Protein AF-A0A432Z497-F1 (afdb_monomer)

Secondary structure (DSSP, 8-state):
--------------------------EEEEEEEEEEEEEEEEEES-TTS---TTGGG--EEEEEEEEETTT-------SS-SS--EEEE--STTS-SEEEEEEEEE-TTS-B---SSS-SS--TTSTTEEE-EEEE-------TTS------EEEEEEE-TT---SSSSPPPSBTTB-EEEEEEEEEEE-TTTPPPSEEE-SS-EEEPPEEEEEEEEEEEEEEEEEE-SS-EEEEEEEEEEEEEEEEE-TT-SSS-TTT-S-SS---SSEEEETTEEEEEE-PBPTTS-BHHHHHHHHHTT---SSSS--HHHHHHHHHHHHHTSS-HHHHHHHHHHHHHHHHHTTT-

Mean predicted aligned error: 12.22 Å

pLDDT: mean 73.6, std 17.18, range [36.81, 98.12]

Sequence (348 aa):
MSILKYTALALAVGASVSMTTPAQAQSRTYVVEGTVNESTFDWESGDDLWLIDNIEDIVGFRMIVTYDDSLMFYDTDSYWDEEESIFYEDSDAAGMAFTALRFEFLDSDGNVVEQSQIPMVPDVQTPVIDEFDFEFNQDLDLEEGGEVYDEDLDVEFDFVENGTLDWWPCEPVSPMQPCTFHALDFDIDTDRGDAPLFTHDGTRLEPVTYLGTANFEGNFYYWQEVNYGEGYDYAEIDLYFDIHSIYFDADLDGVADELDSCDASVTGGTVTFGEYDSGVENVMASNGCTVMDSYLACDAGGQSMYGGPTYCEMQVAYSLYRDGTVDYSDVRTLRTALYNAYRSGAMR

Radius of gyration: 27.57 Å; Cα contacts (8 Å, |Δi|>4): 705; chains: 1; bounding box: 60×91×87 Å

Nearest PDB structures (foldseek):
  4rlc-assembly1_A  TM=1.789E-01  e=1.333E-01  Pseudomonas aeruginosa
  6jc6-assembly2_B  TM=1.948E-01  e=8.140E-01  Stichodactyla haddoni
  6dej-assembly1_A  TM=1.852E-01  e=3.386E+00  Radianthus crispa
  4aui-assembly1_C  TM=1.507E-01  e=1.488E+00  Neisseria gonorrhoeae
  3t20-assembly1_A  TM=1.232E-01  e=1.957E+00  Pseudomonas aeruginosa

Solvent-accessible surface area (backbone atoms only — not comparable to full-atom values): 20068 Å² total; per-residue (Å²): 136,84,84,86,79,82,80,83,80,79,81,79,78,80,77,77,75,76,74,72,70,74,79,68,75,50,67,43,25,39,37,41,33,31,36,52,78,48,76,51,76,53,73,54,79,68,99,80,71,78,57,80,52,64,60,90,53,49,41,24,39,38,41,37,44,28,28,28,60,80,56,54,58,71,44,69,77,58,91,83,55,99,50,58,36,34,54,47,82,51,88,48,91,92,61,55,29,65,76,45,48,37,51,42,40,14,27,92,88,68,47,76,54,75,51,90,58,59,76,46,56,60,66,82,83,46,94,48,56,73,44,58,46,42,47,39,38,48,46,76,70,85,66,98,80,83,78,75,66,73,50,41,43,36,43,43,37,45,38,40,60,77,60,66,91,71,71,89,69,63,64,44,91,38,89,87,39,62,16,39,40,36,42,40,33,36,35,37,38,49,73,83,84,57,81,63,67,52,45,68,83,89,66,44,79,43,75,45,75,39,88,44,83,51,79,32,40,28,39,38,39,39,37,37,40,38,28,55,84,86,55,71,33,44,40,40,36,43,35,35,27,43,36,38,31,28,35,43,25,77,57,70,74,84,33,39,55,92,64,31,78,38,98,68,41,61,76,61,69,50,35,59,36,68,89,31,70,36,78,39,70,23,48,65,36,101,43,33,27,11,58,49,38,56,46,56,67,35,69,80,76,58,78,52,70,85,68,40,75,28,74,56,51,69,42,40,48,55,48,37,36,74,74,62,64,39,52,78,65,45,37,54,38,48,53,50,28,48,52,48,18,30,73,74,48,55,72,109

Structure (mmCIF, N/CA/C/O backbone):
data_AF-A0A432Z497-F1
#
_entry.id   AF-A0A432Z497-F1
#
loop_
_atom_site.group_PDB
_atom_site.id
_atom_site.type_symbol
_atom_site.label_atom_id
_atom_site.label_alt_id
_atom_site.label_comp_id
_atom_site.label_asym_id
_atom_site.label_entity_id
_atom_site.label_seq_id
_atom_site.pdbx_PDB_ins_code
_atom_site.Cartn_x
_atom_site.Cartn_y
_atom_site.Cartn_z
_atom_site.occupancy
_atom_site.B_iso_or_equiv
_atom_site.auth_seq_id
_atom_site.auth_comp_id
_atom_site.auth_asym_id
_atom_site.auth_atom_id
_atom_site.pdbx_PDB_model_num
ATOM 1 N N . MET A 1 1 ? 2.362 68.956 49.250 1.00 42.19 1 MET A N 1
ATOM 2 C CA . MET A 1 1 ? 2.082 69.513 47.912 1.00 42.19 1 MET A CA 1
ATOM 3 C C . MET A 1 1 ? 2.952 68.741 46.928 1.00 42.19 1 MET A C 1
ATOM 5 O O . MET A 1 1 ? 4.158 68.745 47.103 1.00 42.19 1 MET A O 1
ATOM 9 N N . SER A 1 2 ? 2.308 68.022 46.003 1.00 38.16 2 SER A N 1
ATOM 10 C CA . SER A 1 2 ? 2.852 67.196 44.906 1.00 38.16 2 SER A CA 1
ATOM 11 C C . SER A 1 2 ? 3.727 65.973 45.250 1.00 38.16 2 SER A C 1
ATOM 13 O O . SER A 1 2 ? 4.929 66.083 45.458 1.00 38.16 2 SER A O 1
ATOM 15 N N . ILE A 1 3 ? 3.108 64.785 45.243 1.00 39.53 3 ILE A N 1
ATOM 16 C CA . ILE A 1 3 ? 3.786 63.488 45.079 1.00 39.53 3 ILE A CA 1
ATOM 17 C C . ILE A 1 3 ? 3.684 63.149 43.586 1.00 39.53 3 ILE A C 1
ATOM 19 O O . ILE A 1 3 ? 2.587 62.880 43.095 1.00 39.53 3 ILE A O 1
ATOM 23 N N . LEU A 1 4 ? 4.808 63.205 42.865 1.00 39.97 4 LEU A N 1
ATOM 24 C CA . LEU A 1 4 ? 4.904 62.735 41.481 1.00 39.97 4 LEU A CA 1
ATOM 25 C C . LEU A 1 4 ? 4.760 61.207 41.458 1.00 39.97 4 LEU A C 1
ATOM 27 O O . LEU A 1 4 ? 5.625 60.486 41.952 1.00 39.97 4 LEU A O 1
ATOM 31 N N . LYS A 1 5 ? 3.674 60.719 40.857 1.00 42.03 5 LYS A N 1
ATOM 32 C CA . LYS A 1 5 ? 3.552 59.341 40.377 1.00 42.03 5 LYS A CA 1
ATOM 33 C C . LYS A 1 5 ? 4.186 59.283 38.987 1.00 42.03 5 LYS A C 1
ATOM 35 O O . LYS A 1 5 ? 3.631 59.850 38.051 1.00 42.03 5 LYS A O 1
ATOM 40 N N . TYR A 1 6 ? 5.336 58.627 38.858 1.00 40.56 6 TYR A N 1
ATOM 41 C CA . TYR A 1 6 ? 5.859 58.223 37.554 1.00 40.56 6 TYR A CA 1
ATOM 42 C C . TYR A 1 6 ? 5.213 56.894 37.169 1.00 40.56 6 TYR A C 1
ATOM 44 O O . TYR A 1 6 ? 5.500 55.850 37.749 1.00 40.56 6 TYR A O 1
ATOM 52 N N . THR A 1 7 ? 4.294 56.969 36.215 1.00 40.44 7 THR A N 1
ATOM 53 C CA . THR A 1 7 ? 3.699 55.828 35.527 1.00 40.44 7 THR A CA 1
ATOM 54 C C . THR A 1 7 ? 4.742 55.280 34.553 1.00 40.44 7 THR A C 1
ATOM 56 O O . THR A 1 7 ? 5.058 55.930 33.559 1.00 40.44 7 THR A O 1
ATOM 59 N N . ALA A 1 8 ? 5.309 54.111 34.846 1.00 39.78 8 ALA A N 1
ATOM 60 C CA . ALA A 1 8 ? 6.095 53.357 33.878 1.00 39.78 8 ALA A CA 1
ATOM 61 C C . ALA A 1 8 ? 5.124 52.708 32.881 1.00 39.78 8 ALA A C 1
ATOM 63 O O . ALA A 1 8 ? 4.430 51.747 33.205 1.00 39.78 8 ALA A O 1
ATOM 64 N N . LEU A 1 9 ? 5.027 53.298 31.691 1.00 36.81 9 LEU A N 1
ATOM 65 C CA . LEU A 1 9 ? 4.298 52.755 30.554 1.00 36.81 9 LEU A CA 1
ATOM 66 C C . LEU A 1 9 ? 5.197 51.701 29.890 1.00 36.81 9 LEU A C 1
ATOM 68 O O . LEU A 1 9 ? 6.081 52.038 29.107 1.00 36.81 9 LEU A O 1
ATOM 72 N N . ALA A 1 10 ? 5.016 50.433 30.251 1.00 38.31 10 ALA A N 1
ATOM 73 C CA . ALA A 1 10 ? 5.616 49.324 29.522 1.00 38.31 10 ALA A CA 1
ATOM 74 C C . ALA A 1 10 ? 4.788 49.086 28.249 1.00 38.31 10 ALA A C 1
ATOM 76 O O . ALA A 1 10 ? 3.713 48.492 28.305 1.00 38.31 10 ALA A O 1
ATOM 77 N N . LEU A 1 11 ? 5.264 49.591 27.107 1.00 37.78 11 LEU A N 1
ATOM 78 C CA . LEU A 1 11 ? 4.804 49.130 25.798 1.00 37.78 11 LEU A CA 1
ATOM 79 C C . LEU A 1 11 ? 5.362 47.717 25.585 1.00 37.78 11 LEU A C 1
ATOM 81 O O . LEU A 1 11 ? 6.534 47.552 25.253 1.00 37.78 11 LEU A O 1
ATOM 85 N N . ALA A 1 12 ? 4.527 46.703 25.788 1.00 37.88 12 ALA A N 1
ATOM 86 C CA . ALA A 1 12 ? 4.779 45.372 25.260 1.00 37.88 12 ALA A CA 1
ATOM 87 C C . ALA A 1 12 ? 4.406 45.388 23.771 1.00 37.88 12 ALA A C 1
ATOM 89 O O . ALA A 1 12 ? 3.232 45.321 23.412 1.00 37.88 12 ALA A O 1
ATOM 90 N N . VAL A 1 13 ? 5.407 45.536 22.905 1.00 40.72 13 VAL A N 1
ATOM 91 C CA . VAL A 1 13 ? 5.273 45.221 21.481 1.00 40.72 13 VAL A CA 1
ATOM 92 C C . VAL A 1 13 ? 5.239 43.699 21.395 1.00 40.72 13 VAL A C 1
ATOM 94 O O . VAL A 1 13 ? 6.274 43.043 21.472 1.00 40.72 13 VAL A O 1
ATOM 97 N N . GLY A 1 14 ? 4.035 43.135 21.322 1.00 40.09 14 GLY A N 1
ATOM 98 C CA . GLY A 1 14 ? 3.840 41.735 20.972 1.00 40.09 14 GLY A CA 1
ATOM 99 C C . GLY A 1 14 ? 4.190 41.555 19.503 1.00 40.09 14 GLY A C 1
ATOM 100 O O . GLY A 1 14 ? 3.327 41.700 18.645 1.00 40.09 14 GLY A O 1
ATOM 101 N N . ALA A 1 15 ? 5.462 41.290 19.213 1.00 43.09 15 ALA A N 1
ATOM 102 C CA . ALA A 1 15 ? 5.836 40.662 17.960 1.00 43.09 15 ALA A CA 1
ATOM 103 C C . ALA A 1 15 ? 5.268 39.240 18.008 1.00 43.09 15 ALA A C 1
ATOM 105 O O . ALA A 1 15 ? 5.845 38.349 18.627 1.00 43.09 15 ALA A O 1
ATOM 106 N N . SER A 1 16 ? 4.086 39.053 17.428 1.00 39.69 16 SER A N 1
ATOM 107 C CA . SER A 1 16 ? 3.603 37.739 17.034 1.00 39.69 16 SER A CA 1
ATOM 108 C C . SER A 1 16 ? 4.565 37.226 15.970 1.00 39.69 16 SER A C 1
ATOM 110 O O . SER A 1 16 ? 4.429 37.537 14.789 1.00 39.69 16 SER A O 1
ATOM 112 N N . VAL A 1 17 ? 5.598 36.513 16.412 1.00 39.91 17 VAL A N 1
ATOM 113 C CA . VAL A 1 17 ? 6.365 35.630 15.545 1.00 39.91 17 VAL A CA 1
ATOM 114 C C . VAL A 1 17 ? 5.380 34.528 15.183 1.00 39.91 17 VAL A C 1
ATOM 116 O O . VAL A 1 17 ? 5.165 33.612 15.973 1.00 39.91 17 VAL A O 1
ATOM 119 N N . SER A 1 18 ? 4.694 34.676 14.049 1.00 41.94 18 SER A N 1
ATOM 120 C CA . SER A 1 18 ? 4.066 33.538 13.393 1.00 41.94 18 SER A CA 1
ATOM 121 C C . SER A 1 18 ? 5.208 32.581 13.094 1.00 41.94 18 SER A C 1
ATOM 123 O O . SER A 1 18 ? 5.970 32.795 12.155 1.00 41.94 18 SER A O 1
ATOM 125 N N . MET A 1 19 ? 5.408 31.601 13.971 1.00 38.88 19 MET A N 1
ATOM 126 C CA . MET A 1 19 ? 6.190 30.431 13.627 1.00 38.88 19 MET A CA 1
ATOM 127 C C . MET A 1 19 ? 5.387 29.765 12.522 1.00 38.88 19 MET A C 1
ATOM 129 O O . MET A 1 19 ? 4.384 29.113 12.792 1.00 38.88 19 MET A O 1
ATOM 133 N N . THR A 1 20 ? 5.751 30.046 11.274 1.00 41.69 20 THR A N 1
ATOM 134 C CA . THR A 1 20 ? 5.381 29.182 10.167 1.00 41.69 20 THR A CA 1
ATOM 135 C C . THR A 1 20 ? 6.008 27.850 10.523 1.00 41.69 20 THR A C 1
ATOM 137 O O . THR A 1 20 ? 7.233 27.712 10.491 1.00 41.69 20 THR A O 1
ATOM 140 N N . THR A 1 21 ? 5.185 26.918 10.998 1.00 44.56 21 THR A N 1
ATOM 141 C CA . THR A 1 21 ? 5.552 25.509 11.025 1.00 44.56 21 THR A CA 1
ATOM 142 C C . THR A 1 21 ? 6.161 25.235 9.652 1.00 44.56 21 THR A C 1
ATOM 144 O O . THR A 1 21 ? 5.545 25.659 8.666 1.00 44.56 21 THR A O 1
ATOM 147 N N . PRO A 1 22 ? 7.381 24.673 9.553 1.00 50.34 22 PRO A N 1
ATOM 148 C CA . PRO A 1 22 ? 7.863 24.222 8.255 1.00 50.34 22 PRO A CA 1
ATOM 149 C C . PRO A 1 22 ? 6.727 23.403 7.651 1.00 50.34 22 PRO A C 1
ATOM 151 O O . PRO A 1 22 ? 6.137 22.590 8.371 1.00 50.34 22 PRO A O 1
ATOM 154 N N . ALA A 1 23 ? 6.336 23.725 6.415 1.00 52.28 23 ALA A N 1
ATOM 155 C CA . ALA A 1 23 ? 5.396 22.887 5.694 1.00 52.28 23 ALA A CA 1
ATOM 156 C C . ALA A 1 23 ? 5.995 21.484 5.777 1.00 52.28 23 ALA A C 1
ATOM 158 O O . ALA A 1 23 ? 7.131 21.286 5.346 1.00 52.28 23 ALA A O 1
ATOM 159 N N . GLN A 1 24 ? 5.332 20.581 6.501 1.00 54.09 24 GLN A N 1
ATOM 160 C CA . GLN A 1 24 ? 5.737 19.189 6.442 1.00 54.09 24 GLN A CA 1
ATOM 161 C C . GLN A 1 24 ? 5.632 18.817 4.970 1.00 54.09 24 GLN A C 1
ATOM 163 O O . GLN A 1 24 ? 4.619 19.153 4.352 1.00 54.09 24 GLN A O 1
ATOM 168 N N . ALA A 1 25 ? 6.698 18.216 4.438 1.00 59.72 25 ALA A N 1
ATOM 169 C CA . ALA A 1 25 ? 6.651 17.504 3.172 1.00 59.72 25 ALA A CA 1
ATOM 170 C C . ALA A 1 25 ? 5.320 16.750 3.122 1.00 59.72 25 ALA A C 1
ATOM 172 O O . ALA A 1 25 ? 5.004 15.987 4.045 1.00 59.72 25 ALA A O 1
ATOM 173 N N . GLN A 1 26 ? 4.486 17.094 2.145 1.00 75.00 26 GLN A N 1
ATOM 174 C CA . GLN A 1 26 ? 3.201 16.440 1.972 1.00 75.00 26 GLN A CA 1
ATOM 175 C C . GLN A 1 26 ? 3.500 15.159 1.216 1.00 75.00 26 GLN A C 1
ATOM 177 O O . GLN A 1 26 ? 3.466 15.134 -0.007 1.00 75.00 26 GLN A O 1
ATOM 182 N N . SER A 1 27 ? 3.869 14.124 1.969 1.00 82.88 27 SER A N 1
ATOM 183 C CA . SER A 1 27 ? 3.923 12.777 1.425 1.00 82.88 27 SER A CA 1
ATOM 184 C C . SER A 1 27 ? 2.519 12.419 0.954 1.00 82.88 27 SER A C 1
ATOM 186 O O . SER A 1 27 ? 1.566 12.544 1.726 1.00 82.88 27 SER A O 1
ATOM 188 N N . ARG A 1 28 ? 2.393 12.012 -0.301 1.00 83.50 28 ARG A N 1
ATOM 189 C CA . ARG A 1 28 ? 1.180 11.448 -0.880 1.00 83.50 28 ARG A CA 1
ATOM 190 C C . ARG A 1 28 ? 1.474 10.017 -1.280 1.00 83.50 28 ARG A C 1
ATOM 192 O O . ARG A 1 28 ? 2.601 9.708 -1.658 1.00 83.50 28 ARG A O 1
ATOM 199 N N . THR A 1 29 ? 0.459 9.173 -1.208 1.00 85.62 29 THR A N 1
ATOM 200 C CA . THR A 1 29 ? 0.547 7.813 -1.718 1.00 85.62 29 THR A CA 1
ATOM 201 C C . THR A 1 29 ? -0.604 7.569 -2.665 1.00 85.62 29 THR A C 1
ATOM 203 O O . THR A 1 29 ? -1.748 7.861 -2.316 1.00 85.62 29 THR A O 1
ATOM 206 N N . TYR A 1 30 ? -0.304 7.042 -3.846 1.00 84.38 30 TYR A N 1
ATOM 207 C CA . TYR A 1 30 ? -1.317 6.512 -4.743 1.00 84.38 30 TYR A CA 1
ATOM 208 C C . TYR A 1 30 ? -1.105 5.019 -4.967 1.00 84.38 30 TYR A C 1
ATOM 210 O O . TYR A 1 30 ? 0.006 4.497 -4.857 1.00 84.38 30 TYR A O 1
ATOM 218 N N . VAL A 1 31 ? -2.208 4.340 -5.246 1.00 86.69 31 VAL A N 1
ATOM 219 C CA . VAL A 1 31 ? -2.285 2.904 -5.464 1.00 86.69 31 VAL A CA 1
ATOM 220 C C . VAL A 1 31 ? -2.883 2.672 -6.841 1.00 86.69 31 VAL A C 1
ATOM 222 O O . VAL A 1 31 ? -3.931 3.236 -7.156 1.00 86.69 31 VAL A O 1
ATOM 225 N N . VAL A 1 32 ? -2.222 1.843 -7.641 1.00 85.94 32 VAL A N 1
ATOM 226 C CA . VAL A 1 32 ? -2.696 1.342 -8.933 1.00 85.94 32 VAL A CA 1
ATOM 227 C C . VAL A 1 32 ? -2.958 -0.148 -8.776 1.00 85.94 32 VAL A C 1
ATOM 229 O O . VAL A 1 32 ? -2.079 -0.885 -8.339 1.00 85.94 32 VAL A O 1
ATOM 232 N N . GLU A 1 33 ? -4.159 -0.598 -9.116 1.00 89.50 33 GLU A N 1
ATOM 233 C CA . GLU A 1 33 ? -4.517 -2.017 -9.095 1.00 89.50 33 GLU A CA 1
ATOM 234 C C . GLU A 1 33 ? -5.068 -2.455 -10.448 1.00 89.50 33 GLU A C 1
ATOM 236 O O . GLU A 1 33 ? -5.819 -1.724 -11.109 1.00 89.50 33 GLU A O 1
ATOM 241 N N . GLY A 1 34 ? -4.734 -3.684 -10.828 1.00 89.62 34 GLY A N 1
ATOM 242 C CA . GLY A 1 34 ? -5.185 -4.260 -12.081 1.00 89.62 34 GLY A CA 1
ATOM 243 C C . GLY A 1 34 ? -5.124 -5.781 -12.129 1.00 89.62 34 GLY A C 1
ATOM 244 O O . GLY A 1 34 ? -4.683 -6.452 -11.192 1.00 89.62 34 GLY A O 1
ATOM 245 N N . THR A 1 35 ? -5.599 -6.335 -13.240 1.00 90.81 35 THR A N 1
ATOM 246 C CA . THR A 1 35 ? -5.582 -7.776 -13.521 1.00 90.81 35 THR A CA 1
ATOM 247 C C . THR A 1 35 ? -4.513 -8.119 -14.538 1.00 90.81 35 THR A C 1
ATOM 249 O O . THR A 1 35 ? -4.387 -7.423 -15.537 1.00 90.81 35 THR A O 1
ATOM 252 N N . VAL A 1 36 ? -3.793 -9.220 -14.325 1.00 90.31 36 VAL A N 1
ATOM 253 C CA . VAL A 1 36 ? -2.813 -9.737 -15.289 1.00 90.31 36 VAL A CA 1
ATOM 254 C C . VAL A 1 36 ? -3.540 -10.549 -16.358 1.00 90.31 36 VAL A C 1
ATOM 256 O O . VAL A 1 36 ? -4.188 -11.554 -16.054 1.00 90.31 36 VAL A O 1
ATOM 259 N N . ASN A 1 37 ? -3.443 -10.109 -17.609 1.00 87.12 37 ASN A N 1
ATOM 260 C CA . ASN A 1 37 ? -4.142 -10.703 -18.747 1.00 87.12 37 ASN A CA 1
ATOM 261 C C . ASN A 1 37 ? -3.278 -11.682 -19.527 1.00 87.12 37 ASN A C 1
ATOM 263 O O . ASN A 1 37 ? -3.731 -12.761 -19.925 1.00 87.12 37 ASN A O 1
ATOM 267 N N . GLU A 1 38 ? -2.039 -11.280 -19.767 1.00 86.12 38 GLU A N 1
ATOM 268 C CA . GLU A 1 38 ? -1.068 -12.027 -20.539 1.00 86.12 38 GLU A CA 1
ATOM 269 C C . GLU A 1 38 ? 0.299 -11.867 -19.885 1.00 86.12 38 GLU A C 1
ATOM 271 O O . GLU A 1 38 ? 0.616 -10.829 -19.314 1.00 86.12 38 GLU A O 1
ATOM 276 N N . SER A 1 39 ? 1.088 -12.932 -19.944 1.00 82.56 39 SER A N 1
ATOM 277 C CA . SER A 1 39 ? 2.468 -12.933 -19.487 1.00 82.56 39 SER A CA 1
ATOM 278 C C . SER A 1 39 ? 3.323 -13.558 -20.577 1.00 82.56 39 SER A C 1
ATOM 280 O O . SER A 1 39 ? 3.101 -14.726 -20.939 1.00 82.56 39 SER A O 1
ATOM 282 N N . THR A 1 40 ? 4.291 -12.815 -21.086 1.00 82.31 40 THR A N 1
ATOM 283 C CA . THR A 1 40 ? 5.337 -13.320 -21.970 1.00 82.31 40 THR A CA 1
ATOM 284 C C . THR A 1 40 ? 6.625 -13.492 -21.182 1.00 82.31 40 THR A C 1
ATOM 286 O O . THR A 1 40 ? 6.901 -12.796 -20.212 1.00 82.31 40 THR A O 1
ATOM 289 N N . PHE A 1 41 ? 7.369 -14.532 -21.545 1.00 79.69 41 PHE A N 1
ATOM 290 C CA . PHE A 1 41 ? 8.630 -14.859 -20.901 1.00 79.69 41 PHE A CA 1
ATOM 291 C C . PHE A 1 41 ? 9.619 -15.266 -21.981 1.00 79.69 41 PHE A C 1
ATOM 293 O O . PHE A 1 41 ? 9.426 -16.312 -22.623 1.00 79.69 41 PHE A O 1
ATOM 300 N N . ASP A 1 42 ? 10.651 -14.451 -22.180 1.00 77.31 42 ASP A N 1
ATOM 301 C CA . ASP A 1 42 ? 11.776 -14.784 -23.045 1.00 77.31 42 ASP A CA 1
ATOM 302 C C . ASP A 1 42 ? 13.038 -15.014 -22.208 1.00 77.31 42 ASP A C 1
ATOM 304 O O . ASP A 1 42 ? 13.335 -14.303 -21.248 1.00 77.31 42 ASP A O 1
ATOM 308 N N . TRP A 1 43 ? 13.766 -16.079 -22.540 1.00 76.06 43 TRP A N 1
ATOM 309 C CA . TRP A 1 43 ? 14.986 -16.445 -21.827 1.00 76.06 43 TRP A CA 1
ATOM 310 C C . TRP A 1 43 ? 16.013 -17.046 -22.776 1.00 76.06 43 TRP A C 1
ATOM 312 O O . TRP A 1 43 ? 15.792 -18.087 -23.413 1.00 76.06 43 TRP A O 1
ATOM 322 N N . GLU A 1 44 ? 17.204 -16.455 -22.789 1.00 69.19 44 GLU A N 1
ATOM 323 C CA . GLU A 1 44 ? 18.372 -17.051 -23.426 1.00 69.19 44 GLU A CA 1
ATOM 324 C C . GLU A 1 44 ? 19.329 -17.613 -22.366 1.00 69.19 44 GLU A C 1
ATOM 326 O O . GLU A 1 44 ? 20.217 -16.955 -21.845 1.00 69.19 44 GLU A O 1
ATOM 331 N N . SER A 1 45 ? 19.127 -18.903 -22.078 1.00 55.75 45 SER A N 1
ATOM 332 C CA . SER A 1 45 ? 20.071 -19.855 -21.472 1.00 55.75 45 SER A CA 1
ATOM 333 C C . SER A 1 45 ? 20.915 -19.407 -20.263 1.00 55.75 45 SER A C 1
ATOM 335 O O . SER A 1 45 ? 22.082 -19.085 -20.424 1.00 55.75 45 SER A O 1
ATOM 337 N N . GLY A 1 46 ? 20.406 -19.646 -19.050 1.00 58.69 46 GLY A N 1
ATOM 338 C CA . GLY A 1 46 ? 21.187 -19.705 -17.805 1.00 58.69 46 GLY A CA 1
ATOM 339 C C . GLY A 1 46 ? 20.342 -20.275 -16.657 1.00 58.69 46 GLY A C 1
ATOM 340 O O . GLY A 1 46 ? 19.153 -19.989 -16.585 1.00 58.69 46 GLY A O 1
ATOM 341 N N . ASP A 1 47 ? 20.912 -21.112 -15.779 1.00 65.31 47 ASP A N 1
ATOM 342 C CA . ASP A 1 47 ? 20.200 -21.667 -14.601 1.00 65.31 47 ASP A CA 1
ATOM 343 C C . ASP A 1 47 ? 20.108 -20.645 -13.430 1.00 65.31 47 ASP A C 1
ATOM 345 O O . ASP A 1 47 ? 19.547 -20.972 -12.384 1.00 65.31 47 ASP A O 1
ATOM 349 N N . ASP A 1 48 ? 20.669 -19.435 -13.588 1.00 64.19 48 ASP A N 1
ATOM 350 C CA . ASP A 1 48 ? 20.934 -18.470 -12.503 1.00 64.19 48 ASP A CA 1
ATOM 351 C C . ASP A 1 48 ? 20.127 -17.146 -12.596 1.00 64.19 48 ASP A C 1
ATOM 353 O O . ASP A 1 48 ? 20.390 -16.220 -11.826 1.00 64.19 48 ASP A O 1
ATOM 357 N N . LEU A 1 49 ? 19.144 -17.038 -13.498 1.00 67.88 49 LEU A N 1
ATOM 358 C CA . LEU A 1 49 ? 18.317 -15.828 -13.654 1.00 67.88 49 LEU A CA 1
ATOM 359 C C . LEU A 1 49 ? 17.177 -15.768 -12.621 1.00 67.88 49 LEU A C 1
ATOM 361 O O . LEU A 1 49 ? 16.736 -16.791 -12.088 1.00 67.88 49 LEU A O 1
ATOM 365 N N . TRP A 1 50 ? 16.727 -14.555 -12.302 1.00 68.75 50 TRP A N 1
ATOM 366 C CA . TRP A 1 50 ? 15.596 -14.309 -11.413 1.00 68.75 50 TRP A CA 1
ATOM 367 C C . TRP A 1 50 ? 14.301 -14.627 -12.152 1.00 68.75 50 TRP A C 1
ATOM 369 O O . TRP A 1 50 ? 14.025 -14.075 -13.212 1.00 68.75 50 TRP A O 1
ATOM 379 N N . LEU A 1 51 ? 13.516 -15.542 -11.596 1.00 74.25 51 LEU A N 1
ATOM 380 C CA . LEU A 1 51 ? 12.211 -15.910 -12.118 1.00 74.25 51 LEU A CA 1
ATOM 381 C C . LEU A 1 51 ? 11.126 -15.405 -11.171 1.00 74.25 51 LEU A C 1
ATOM 383 O O . LEU A 1 51 ? 11.311 -15.379 -9.952 1.00 74.25 51 LEU A O 1
ATOM 387 N N . ILE A 1 52 ? 9.975 -15.055 -11.744 1.00 78.12 52 ILE A N 1
ATOM 388 C CA . ILE A 1 52 ? 8.745 -14.900 -10.973 1.00 78.12 52 ILE A CA 1
ATOM 389 C C . ILE A 1 52 ? 8.356 -16.270 -10.417 1.00 78.12 52 ILE A C 1
ATOM 391 O O . ILE A 1 52 ? 8.165 -17.242 -11.156 1.00 78.12 52 ILE A O 1
ATOM 395 N N . ASP A 1 53 ? 8.220 -16.340 -9.101 1.00 82.81 53 ASP A N 1
ATOM 396 C CA . ASP A 1 53 ? 7.726 -17.510 -8.401 1.00 82.81 53 ASP A CA 1
ATOM 397 C C . ASP A 1 53 ? 6.207 -17.614 -8.545 1.00 82.81 53 ASP A C 1
ATOM 399 O O . ASP A 1 53 ? 5.474 -16.654 -8.304 1.00 82.81 53 ASP A O 1
ATOM 403 N N . ASN A 1 54 ? 5.737 -18.826 -8.858 1.00 87.00 54 ASN A N 1
ATOM 404 C CA . ASN A 1 54 ? 4.314 -19.166 -8.962 1.00 87.00 54 ASN A CA 1
ATOM 405 C C . ASN A 1 54 ? 3.543 -18.219 -9.900 1.00 87.00 54 ASN A C 1
ATOM 407 O O . ASN A 1 54 ? 2.449 -17.769 -9.570 1.00 87.00 54 ASN A O 1
ATOM 411 N N . ILE A 1 55 ? 4.110 -17.911 -11.071 1.00 86.19 55 ILE A N 1
ATOM 412 C CA . ILE A 1 55 ? 3.483 -17.019 -12.059 1.00 86.19 55 ILE A CA 1
ATOM 413 C C . ILE A 1 55 ? 2.058 -17.455 -12.432 1.00 86.19 55 ILE A C 1
ATOM 415 O O . ILE A 1 55 ? 1.201 -16.627 -12.708 1.00 86.19 55 ILE A O 1
ATOM 419 N N . GLU A 1 56 ? 1.771 -18.757 -12.388 1.00 87.94 56 GLU A N 1
ATOM 420 C CA . GLU A 1 56 ? 0.442 -19.310 -12.639 1.00 87.94 56 GLU A CA 1
ATOM 421 C C . GLU A 1 56 ? -0.617 -18.941 -11.588 1.00 87.94 56 GLU A C 1
ATOM 423 O O . GLU A 1 56 ? -1.811 -19.056 -11.873 1.00 87.94 56 GLU A O 1
ATOM 428 N N . ASP A 1 57 ? -0.187 -18.547 -10.388 1.00 92.12 57 ASP A N 1
ATOM 429 C CA . ASP A 1 57 ? -1.059 -18.122 -9.295 1.00 92.12 57 ASP A CA 1
ATOM 430 C C . ASP A 1 57 ? -1.322 -16.607 -9.341 1.00 92.12 57 ASP A C 1
ATOM 432 O O . ASP A 1 57 ? -2.242 -16.131 -8.677 1.00 92.12 57 ASP A O 1
ATOM 436 N N . ILE A 1 58 ? -0.557 -15.857 -10.142 1.00 91.62 58 ILE A N 1
ATOM 437 C CA . ILE A 1 58 ? -0.698 -14.410 -10.306 1.00 91.62 58 ILE A CA 1
ATOM 438 C C . ILE A 1 58 ? -1.868 -14.124 -11.244 1.00 91.62 58 ILE A C 1
ATOM 440 O O . ILE A 1 58 ? -1.890 -14.552 -12.397 1.00 91.62 58 ILE A O 1
ATOM 444 N N . VAL A 1 59 ? -2.848 -13.370 -10.754 1.00 93.94 59 VAL A N 1
ATOM 445 C CA . VAL A 1 59 ? -4.000 -12.921 -11.555 1.00 93.94 59 VAL A CA 1
ATOM 446 C C . VAL A 1 59 ? -4.216 -11.416 -11.493 1.00 93.94 59 VAL A C 1
ATOM 448 O O . VAL A 1 59 ? -5.016 -10.880 -12.258 1.00 93.94 59 VAL A O 1
ATOM 451 N N . GLY A 1 60 ? -3.530 -10.727 -10.586 1.00 91.94 60 GLY A N 1
ATOM 452 C CA . GLY A 1 60 ? -3.570 -9.279 -10.485 1.00 91.94 60 GLY A CA 1
ATOM 453 C C . GLY A 1 60 ? -2.279 -8.705 -9.939 1.00 91.94 60 GLY A C 1
ATOM 454 O O . GLY A 1 60 ? -1.345 -9.434 -9.594 1.00 91.94 60 GLY A O 1
ATOM 455 N N . PHE A 1 61 ? -2.251 -7.386 -9.860 1.00 91.44 61 PHE A N 1
ATOM 456 C CA . PHE A 1 61 ? -1.143 -6.642 -9.294 1.00 91.44 61 PHE A CA 1
ATOM 457 C C . PHE A 1 61 ? -1.650 -5.437 -8.503 1.00 91.44 61 PHE A C 1
ATOM 459 O O . PHE A 1 61 ? -2.780 -4.973 -8.688 1.00 91.44 61 PHE A O 1
ATOM 466 N N . ARG A 1 62 ? -0.788 -4.933 -7.625 1.00 90.88 62 ARG A N 1
ATOM 467 C CA . ARG A 1 62 ? -0.947 -3.662 -6.931 1.00 90.88 62 ARG A CA 1
ATOM 468 C C . ARG A 1 62 ? 0.393 -2.939 -6.907 1.00 90.88 62 ARG A C 1
ATOM 470 O O . ARG A 1 62 ? 1.347 -3.429 -6.310 1.00 90.88 62 ARG A O 1
ATOM 477 N N . MET A 1 63 ? 0.447 -1.759 -7.505 1.00 87.75 63 MET A N 1
ATOM 478 C CA . MET A 1 63 ? 1.565 -0.831 -7.389 1.00 87.75 63 MET A CA 1
ATOM 479 C C . MET A 1 63 ? 1.200 0.270 -6.395 1.00 87.75 63 MET A C 1
ATOM 481 O O . MET A 1 63 ? 0.114 0.837 -6.451 1.00 87.75 63 MET A O 1
ATOM 485 N N . ILE A 1 64 ? 2.100 0.568 -5.467 1.00 86.94 64 ILE A N 1
ATOM 486 C CA . ILE A 1 64 ? 1.909 1.546 -4.400 1.00 86.94 64 ILE A CA 1
ATOM 487 C C . ILE A 1 64 ? 3.085 2.496 -4.427 1.00 86.94 64 ILE A C 1
ATOM 489 O O . ILE A 1 64 ? 4.229 2.091 -4.217 1.00 86.94 64 ILE A O 1
ATOM 493 N N . VAL A 1 65 ? 2.790 3.766 -4.648 1.00 84.44 65 VAL A N 1
ATOM 494 C CA . VAL A 1 65 ? 3.802 4.773 -4.919 1.00 84.44 65 VAL A CA 1
ATOM 495 C C . VAL A 1 65 ? 3.640 5.916 -3.935 1.00 84.44 65 VAL A C 1
ATOM 497 O O . VAL A 1 65 ? 2.615 6.598 -3.925 1.00 84.44 65 VAL A O 1
ATOM 500 N N . THR A 1 66 ? 4.655 6.138 -3.103 1.00 84.75 66 THR A N 1
ATOM 501 C CA . THR A 1 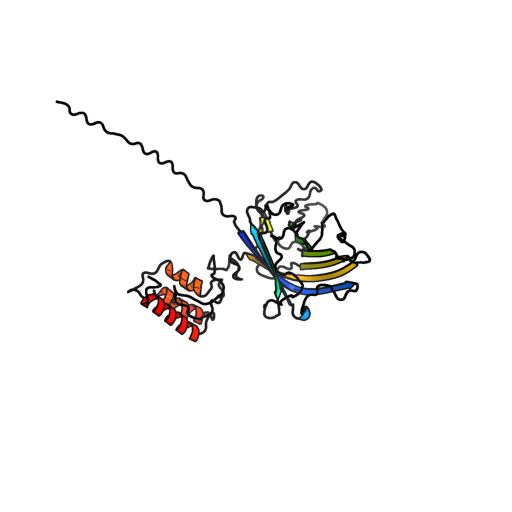66 ? 4.689 7.228 -2.126 1.00 84.75 66 THR A CA 1
ATOM 502 C C . THR A 1 66 ? 5.704 8.280 -2.544 1.00 84.75 66 THR A C 1
ATOM 504 O O . THR A 1 66 ? 6.891 7.986 -2.705 1.00 84.75 66 THR A O 1
ATOM 507 N N . TYR A 1 67 ? 5.267 9.533 -2.632 1.00 83.56 67 TYR A N 1
ATOM 508 C CA . TYR A 1 67 ? 6.083 10.649 -3.096 1.00 83.56 67 TYR A CA 1
ATOM 509 C C . TYR A 1 67 ? 5.877 11.927 -2.263 1.00 83.56 67 TYR A C 1
ATOM 511 O O . TYR A 1 67 ? 4.821 12.145 -1.674 1.00 83.56 67 TYR A O 1
ATOM 519 N N . ASP A 1 68 ? 6.893 12.784 -2.192 1.00 83.25 68 ASP A N 1
ATOM 520 C CA . ASP A 1 68 ? 6.851 14.143 -1.669 1.00 83.25 68 ASP A CA 1
ATOM 521 C C . ASP A 1 68 ? 6.312 15.083 -2.749 1.00 83.25 68 ASP A C 1
ATOM 523 O O . ASP A 1 68 ? 7.005 15.512 -3.672 1.00 83.25 68 ASP A O 1
ATOM 527 N N . ASP A 1 69 ? 5.051 15.459 -2.587 1.00 79.50 69 ASP A N 1
ATOM 528 C CA . ASP A 1 69 ? 4.323 16.350 -3.487 1.00 79.50 69 ASP A CA 1
ATOM 529 C C . ASP A 1 69 ? 4.934 17.760 -3.601 1.00 79.50 69 ASP A C 1
ATOM 531 O O . ASP A 1 69 ? 4.559 18.536 -4.475 1.00 79.50 69 ASP A O 1
ATOM 535 N N . SER A 1 70 ? 5.858 18.138 -2.709 1.00 79.12 70 SER A N 1
ATOM 536 C CA . SER A 1 70 ? 6.581 19.410 -2.820 1.00 79.12 70 SER A CA 1
ATOM 537 C C . SER A 1 70 ? 7.773 19.366 -3.775 1.00 79.12 70 SER A C 1
ATOM 539 O O . SER A 1 70 ? 8.300 20.427 -4.122 1.00 79.12 70 SER A O 1
ATOM 541 N N . LEU A 1 71 ? 8.187 18.164 -4.175 1.00 77.81 71 LEU A N 1
ATOM 542 C CA . LEU A 1 71 ? 9.306 17.913 -5.079 1.00 77.81 71 LEU A CA 1
ATOM 543 C C . LEU A 1 71 ? 8.835 17.540 -6.490 1.00 77.81 71 LEU A C 1
ATOM 545 O O . LEU A 1 71 ? 9.623 17.658 -7.418 1.00 77.81 71 LEU A O 1
ATOM 549 N N . MET A 1 72 ? 7.556 17.191 -6.667 1.00 73.06 72 MET A N 1
ATOM 550 C CA . MET A 1 72 ? 6.939 17.042 -7.989 1.00 73.06 72 MET A CA 1
ATOM 551 C C . MET A 1 72 ? 6.745 18.419 -8.637 1.00 73.06 72 MET A C 1
ATOM 553 O O . MET A 1 72 ? 6.097 19.300 -8.061 1.00 73.06 72 MET A O 1
ATOM 557 N N . PHE A 1 73 ? 7.273 18.619 -9.843 1.00 65.12 73 PHE A N 1
ATOM 558 C CA . PHE A 1 73 ? 7.054 19.837 -10.621 1.00 65.12 73 PHE A CA 1
ATOM 559 C C . PHE A 1 73 ? 6.740 19.517 -12.082 1.00 65.12 73 PHE A C 1
ATOM 561 O O . PHE A 1 73 ? 7.070 18.457 -12.590 1.00 65.12 73 PHE A O 1
ATOM 568 N N . TYR A 1 74 ? 6.053 20.456 -12.726 1.00 62.06 74 TYR A N 1
ATOM 569 C CA . TYR A 1 74 ? 5.741 20.431 -14.151 1.00 62.06 74 TYR A CA 1
ATOM 570 C C . TYR A 1 74 ? 6.856 21.191 -14.879 1.00 62.06 74 TYR A C 1
ATOM 572 O O . TYR A 1 74 ? 6.985 22.404 -14.662 1.00 62.06 74 TYR A O 1
ATOM 580 N N . ASP A 1 75 ? 7.681 20.505 -15.671 1.00 59.91 75 ASP A N 1
ATOM 581 C CA . ASP A 1 75 ? 8.610 21.162 -16.597 1.00 59.91 75 ASP A CA 1
ATOM 582 C C . ASP A 1 75 ? 7.926 21.368 -17.958 1.00 59.91 75 ASP A C 1
ATOM 584 O O . ASP A 1 75 ? 7.068 20.600 -18.357 1.00 59.91 75 ASP A O 1
ATOM 588 N N . THR A 1 76 ? 8.253 22.461 -18.636 1.00 57.41 76 THR A N 1
ATOM 589 C CA . THR A 1 76 ? 7.774 22.779 -19.998 1.00 57.41 76 THR A CA 1
ATOM 590 C C . THR A 1 76 ? 8.919 23.127 -20.937 1.00 57.41 76 THR A C 1
ATOM 592 O O . THR A 1 76 ? 8.691 23.374 -22.116 1.00 57.41 76 THR A O 1
ATOM 595 N N . ASP A 1 77 ? 10.147 23.215 -20.419 1.00 54.06 77 ASP A N 1
ATOM 596 C CA . ASP A 1 77 ? 11.328 23.674 -21.146 1.00 54.06 77 ASP A CA 1
ATOM 597 C C . ASP A 1 77 ? 12.199 22.475 -21.587 1.00 54.06 77 ASP A C 1
ATOM 599 O O . ASP A 1 77 ? 13.433 22.563 -21.581 1.00 54.06 77 ASP A O 1
ATOM 603 N N . SER A 1 78 ? 11.573 21.364 -22.004 1.00 56.03 78 SER A N 1
ATOM 604 C CA . SER A 1 78 ? 12.279 20.269 -22.679 1.00 56.03 78 SER A CA 1
ATOM 605 C C . SER A 1 78 ? 13.012 20.819 -23.898 1.00 56.03 78 SER A C 1
ATOM 607 O O . SER A 1 78 ? 12.443 21.445 -24.791 1.00 56.03 78 SER A O 1
ATOM 609 N N . TYR A 1 79 ? 14.335 20.672 -23.901 1.00 49.97 79 TYR A N 1
ATOM 610 C CA . TYR A 1 79 ? 15.205 21.378 -24.842 1.00 49.97 79 TYR A CA 1
ATOM 611 C C . TYR A 1 79 ? 15.205 20.760 -26.249 1.00 49.97 79 TYR A C 1
ATOM 613 O O . TYR A 1 79 ? 15.888 21.289 -27.137 1.00 49.97 79 TYR A O 1
ATOM 621 N N . TRP A 1 80 ? 14.507 19.636 -26.439 1.00 54.06 80 TRP A N 1
ATOM 622 C CA . TRP A 1 80 ? 14.648 18.797 -27.624 1.00 54.06 80 TRP A CA 1
ATOM 623 C C . TRP A 1 80 ? 13.427 18.755 -28.543 1.00 54.06 80 TRP A C 1
ATOM 625 O O . TRP A 1 80 ? 13.681 18.720 -29.745 1.00 54.06 80 TRP A O 1
ATOM 635 N N . ASP A 1 81 ? 12.192 18.948 -28.066 1.00 52.16 81 ASP A N 1
ATOM 636 C CA . ASP A 1 81 ? 10.995 18.991 -28.924 1.00 52.16 81 ASP A CA 1
ATOM 637 C C . ASP A 1 81 ? 9.948 20.017 -28.434 1.00 52.16 81 ASP A C 1
ATOM 639 O O . ASP A 1 81 ? 9.994 20.480 -27.297 1.00 52.16 81 ASP A O 1
ATOM 643 N N . GLU A 1 82 ? 9.055 20.475 -29.324 1.00 50.12 82 GLU A N 1
ATOM 644 C CA . GLU A 1 82 ? 7.986 21.460 -29.028 1.00 50.12 82 GLU A CA 1
ATOM 645 C C . GLU A 1 82 ? 6.825 20.854 -28.199 1.00 50.12 82 GLU A C 1
ATOM 647 O O . GLU A 1 82 ? 5.735 21.427 -28.153 1.00 50.12 82 GLU A O 1
ATOM 652 N N . GLU A 1 83 ? 7.072 19.719 -27.549 1.00 53.00 83 GLU A N 1
ATOM 653 C CA . GLU A 1 83 ? 6.105 18.880 -26.846 1.00 53.00 83 GLU A CA 1
ATOM 654 C C . GLU A 1 83 ? 6.069 19.239 -25.350 1.00 53.00 83 GLU A C 1
ATOM 656 O O . GLU A 1 83 ? 7.086 19.558 -24.723 1.00 53.00 83 GLU A O 1
ATOM 661 N N . GLU A 1 84 ? 4.864 19.268 -24.777 1.00 50.66 84 GLU A N 1
ATOM 662 C CA . GLU A 1 84 ? 4.651 19.551 -23.354 1.00 50.66 84 GLU A CA 1
ATOM 663 C C . GLU A 1 84 ? 4.882 18.280 -22.521 1.00 50.66 84 GLU A C 1
ATOM 665 O O . GLU A 1 84 ? 3.949 17.704 -21.978 1.00 50.66 84 GLU A O 1
ATOM 670 N N . SER A 1 85 ? 6.131 17.848 -22.397 1.00 49.00 85 SER A N 1
ATOM 671 C CA . SER A 1 85 ? 6.494 16.690 -21.573 1.00 49.00 85 SER A CA 1
ATOM 672 C C . SER A 1 85 ? 6.680 17.082 -20.107 1.00 49.00 85 SER A C 1
ATOM 674 O O . SER A 1 85 ? 7.324 18.089 -19.795 1.00 49.00 85 SER A O 1
ATOM 676 N N . ILE A 1 86 ? 6.179 16.265 -19.184 1.00 49.75 86 ILE A N 1
ATOM 677 C CA . ILE A 1 86 ? 6.375 16.468 -17.752 1.00 49.75 86 ILE A CA 1
ATOM 678 C C . ILE A 1 86 ? 7.574 15.640 -17.308 1.00 49.75 86 ILE A C 1
ATOM 680 O O . ILE A 1 86 ? 7.465 14.448 -17.041 1.00 49.75 86 ILE A O 1
ATOM 684 N N . PHE A 1 87 ? 8.720 16.303 -17.199 1.00 53.44 87 PHE A N 1
ATOM 685 C CA . PHE A 1 87 ? 9.952 15.667 -16.749 1.00 53.44 87 PHE A CA 1
ATOM 686 C C . PHE A 1 87 ? 10.126 15.755 -15.234 1.00 53.44 87 PHE A C 1
ATOM 688 O O . PHE A 1 87 ? 10.056 16.840 -14.644 1.00 53.44 87 PHE A O 1
ATOM 695 N N . TYR A 1 88 ? 10.456 14.618 -14.623 1.00 54.75 88 TYR A N 1
ATOM 696 C CA . TYR A 1 88 ? 11.171 14.574 -13.356 1.00 54.75 88 TYR A CA 1
ATOM 697 C C . TYR A 1 88 ? 12.448 13.743 -13.528 1.00 54.75 88 TYR A C 1
ATOM 699 O O . TYR A 1 88 ? 12.423 12.524 -13.438 1.00 54.75 88 TYR A O 1
ATOM 707 N N . GLU A 1 89 ? 13.567 14.426 -13.765 1.00 52.41 89 GLU A N 1
ATOM 708 C CA . GLU A 1 89 ? 14.907 13.831 -13.804 1.00 52.41 89 GLU A CA 1
ATOM 709 C C . GLU A 1 89 ? 15.612 14.209 -12.491 1.00 52.41 89 GLU A C 1
ATOM 711 O O . GLU A 1 89 ? 15.967 15.378 -12.281 1.00 52.41 89 GLU A O 1
ATOM 716 N N . ASP A 1 90 ? 15.777 13.259 -11.564 1.00 54.28 90 ASP A N 1
ATOM 717 C CA . ASP A 1 90 ? 16.581 13.485 -10.360 1.00 54.28 90 ASP A CA 1
ATOM 718 C C . ASP A 1 90 ? 17.921 12.766 -10.442 1.00 54.28 90 ASP A C 1
ATOM 720 O O . ASP A 1 90 ? 18.066 11.606 -10.075 1.00 54.28 90 ASP A O 1
ATOM 724 N N . SER A 1 91 ? 18.947 13.510 -10.847 1.00 53.16 91 SER A N 1
ATOM 725 C CA . SER A 1 91 ? 20.324 13.017 -10.833 1.00 53.16 91 SER A CA 1
ATOM 726 C C . SER A 1 91 ? 20.946 12.939 -9.421 1.00 53.16 91 SER A C 1
ATOM 728 O O . SER A 1 91 ? 22.096 12.522 -9.290 1.00 53.16 91 SER A O 1
ATOM 730 N N . ASP A 1 92 ? 20.268 13.410 -8.357 1.00 59.72 92 ASP A N 1
ATOM 731 C CA . ASP A 1 92 ? 20.820 13.486 -6.994 1.00 59.72 92 ASP A CA 1
ATOM 732 C C . ASP A 1 92 ? 19.828 12.973 -5.921 1.00 59.72 92 ASP A C 1
ATOM 734 O O . ASP A 1 92 ? 18.973 13.715 -5.452 1.00 59.72 92 ASP A O 1
ATOM 738 N N . ALA A 1 93 ? 20.074 11.785 -5.347 1.00 56.94 93 ALA A N 1
ATOM 739 C CA . ALA A 1 93 ? 19.261 11.112 -4.305 1.00 56.94 93 ALA A CA 1
ATOM 740 C C . ALA A 1 93 ? 18.795 11.944 -3.071 1.00 56.94 93 ALA A C 1
ATOM 742 O O . ALA A 1 93 ? 18.020 11.470 -2.241 1.00 56.94 93 ALA A O 1
ATOM 743 N N . ALA A 1 94 ? 19.295 13.168 -2.870 1.00 60.62 94 ALA A N 1
ATOM 744 C CA . ALA A 1 94 ? 18.812 14.095 -1.843 1.00 60.62 94 ALA A CA 1
ATOM 745 C C . ALA A 1 94 ? 17.570 14.908 -2.272 1.00 60.62 94 ALA A C 1
ATOM 747 O O . ALA A 1 94 ? 17.036 15.647 -1.437 1.00 60.62 94 ALA A O 1
ATOM 748 N N . GLY A 1 95 ? 17.160 14.812 -3.540 1.00 65.88 95 GLY A N 1
ATOM 749 C CA . GLY A 1 95 ? 16.058 15.543 -4.157 1.00 65.88 95 GLY A CA 1
ATOM 750 C C . GLY A 1 95 ? 14.837 14.700 -4.514 1.00 65.88 95 GLY A C 1
ATOM 751 O O . GLY A 1 95 ? 13.857 15.311 -4.939 1.00 65.88 95 GLY A O 1
ATOM 752 N N . MET A 1 96 ? 14.880 13.376 -4.297 1.00 67.44 96 MET A N 1
ATOM 753 C CA . MET A 1 96 ? 13.904 12.452 -4.879 1.00 67.44 96 MET A CA 1
ATOM 754 C C . MET A 1 96 ? 12.495 12.766 -4.404 1.00 67.44 96 MET A C 1
ATOM 756 O O . MET A 1 96 ? 12.210 12.776 -3.202 1.00 67.44 96 MET A O 1
ATOM 760 N N . ALA A 1 97 ? 11.603 12.996 -5.363 1.00 72.62 97 ALA A N 1
ATOM 761 C CA . ALA A 1 97 ? 10.187 13.110 -5.102 1.00 72.62 97 ALA A CA 1
ATOM 762 C C . ALA A 1 97 ? 9.661 11.775 -4.588 1.00 72.62 97 ALA A C 1
ATOM 764 O O . ALA A 1 97 ? 8.886 11.760 -3.645 1.00 72.62 97 ALA A O 1
ATOM 765 N N . PHE A 1 98 ? 10.139 10.643 -5.095 1.00 74.81 98 PHE A N 1
ATOM 766 C CA . PHE A 1 98 ? 9.724 9.344 -4.586 1.00 74.81 98 PHE A CA 1
ATOM 767 C C . PHE A 1 98 ? 10.424 8.992 -3.280 1.00 74.81 98 PHE A C 1
ATOM 769 O O . PHE A 1 98 ? 11.629 9.141 -3.094 1.00 74.81 98 PHE A O 1
ATOM 776 N N . THR A 1 99 ? 9.623 8.510 -2.342 1.00 79.50 99 THR A N 1
ATOM 777 C CA . THR A 1 99 ? 10.077 8.131 -1.002 1.00 79.50 99 THR A CA 1
ATOM 778 C C . THR A 1 99 ? 9.855 6.652 -0.721 1.00 79.50 99 THR A C 1
ATOM 780 O O . THR A 1 99 ? 10.542 6.100 0.140 1.00 79.50 99 THR A O 1
ATOM 783 N N . ALA A 1 100 ? 8.937 6.006 -1.448 1.00 82.69 100 ALA A N 1
ATOM 784 C CA . ALA A 1 100 ? 8.771 4.561 -1.469 1.00 82.69 100 ALA A CA 1
ATOM 785 C C . ALA A 1 100 ? 8.040 4.105 -2.741 1.00 82.69 100 ALA A C 1
ATOM 787 O O . ALA A 1 100 ? 7.131 4.782 -3.218 1.00 82.69 100 ALA A O 1
ATOM 788 N N . LEU A 1 101 ? 8.391 2.914 -3.216 1.00 81.38 101 LEU A N 1
ATOM 789 C CA . LEU A 1 101 ? 7.637 2.143 -4.197 1.00 81.38 101 LEU A CA 1
ATOM 790 C C . LEU A 1 101 ? 7.448 0.735 -3.637 1.00 81.38 101 LEU A C 1
ATOM 792 O O . LEU A 1 101 ? 8.364 0.164 -3.038 1.00 81.38 101 LEU A O 1
ATOM 796 N N . ARG A 1 102 ? 6.262 0.170 -3.826 1.00 85.62 102 ARG A N 1
ATOM 797 C CA . ARG A 1 102 ? 5.980 -1.232 -3.542 1.00 85.62 102 ARG A CA 1
ATOM 798 C C . ARG A 1 102 ? 5.136 -1.809 -4.661 1.00 85.62 102 ARG A C 1
ATOM 800 O O . ARG A 1 102 ? 4.066 -1.289 -4.949 1.00 85.62 102 ARG A O 1
ATOM 807 N N . PHE A 1 103 ? 5.604 -2.897 -5.245 1.00 85.50 103 PHE A N 1
ATOM 808 C CA . PHE A 1 103 ? 4.859 -3.667 -6.227 1.00 85.50 103 PHE A CA 1
ATOM 809 C C . PHE A 1 103 ? 4.427 -4.983 -5.578 1.00 85.50 103 PHE A C 1
ATOM 811 O O . PHE A 1 103 ? 5.199 -5.596 -4.850 1.00 85.50 103 PHE A O 1
ATOM 818 N N . GLU A 1 104 ? 3.189 -5.413 -5.779 1.00 90.44 104 GLU A N 1
ATOM 819 C CA . GLU A 1 104 ? 2.623 -6.648 -5.235 1.00 90.44 104 GLU A CA 1
ATOM 820 C C . GLU A 1 104 ? 1.965 -7.435 -6.366 1.00 90.44 104 GLU A C 1
ATOM 822 O O . GLU A 1 104 ? 1.130 -6.900 -7.087 1.00 90.44 104 GLU A O 1
ATOM 827 N N . PHE A 1 105 ? 2.284 -8.722 -6.490 1.00 91.81 105 PHE A N 1
ATOM 828 C CA . PHE A 1 105 ? 1.495 -9.646 -7.303 1.00 91.81 105 PHE A CA 1
ATOM 829 C C . PHE A 1 105 ? 0.396 -10.256 -6.448 1.00 91.81 105 PHE A C 1
ATOM 831 O O . PHE A 1 105 ? 0.643 -10.591 -5.291 1.00 91.81 105 PHE A O 1
ATOM 838 N N . LEU A 1 106 ? -0.800 -10.414 -7.005 1.00 93.06 106 LEU A N 1
ATOM 839 C CA . LEU A 1 106 ? -1.985 -10.855 -6.276 1.00 93.06 106 LEU A CA 1
ATOM 840 C C . LEU A 1 106 ? -2.546 -12.158 -6.852 1.00 93.06 106 LEU A C 1
ATOM 842 O O . LEU A 1 106 ? -2.622 -12.332 -8.072 1.00 93.06 106 LEU A O 1
ATOM 846 N N . ASP A 1 107 ? -2.976 -13.053 -5.964 1.00 93.94 107 ASP A N 1
ATOM 847 C CA . ASP A 1 107 ? -3.715 -14.266 -6.317 1.00 93.94 107 ASP A CA 1
ATOM 848 C C . ASP A 1 107 ? -5.214 -13.993 -6.543 1.00 93.94 107 ASP A C 1
ATOM 850 O O . ASP A 1 107 ? -5.710 -12.874 -6.393 1.00 93.94 107 ASP A O 1
ATOM 854 N N . SER A 1 108 ? -5.979 -15.031 -6.905 1.00 93.56 108 SER A N 1
ATOM 855 C CA . SER A 1 108 ? -7.424 -14.902 -7.168 1.00 93.56 108 SER A CA 1
ATOM 856 C C . SER A 1 108 ? -8.283 -14.534 -5.963 1.00 93.56 108 SER A C 1
ATOM 858 O O . SER A 1 108 ? -9.451 -14.181 -6.134 1.00 93.56 108 SER A O 1
ATOM 860 N N . ASP A 1 109 ? -7.726 -14.648 -4.763 1.00 90.75 109 ASP A N 1
ATOM 861 C CA . ASP A 1 109 ? -8.354 -14.238 -3.514 1.00 90.75 109 ASP A CA 1
ATOM 862 C C . ASP A 1 109 ? -7.857 -12.843 -3.062 1.00 90.75 109 ASP A C 1
ATOM 864 O O . ASP A 1 109 ? -8.328 -12.336 -2.043 1.00 90.75 109 ASP A O 1
ATOM 868 N N . GLY A 1 110 ? -6.956 -12.204 -3.823 1.00 88.62 110 GLY A N 1
ATOM 869 C CA . GLY A 1 110 ? -6.368 -10.895 -3.535 1.00 88.62 110 GLY A CA 1
ATOM 870 C C . GLY A 1 110 ? -5.204 -10.931 -2.540 1.00 88.62 110 GLY A C 1
ATOM 871 O O . GLY A 1 110 ? -4.845 -9.888 -1.992 1.00 88.62 110 GLY A O 1
ATOM 872 N N . ASN A 1 111 ? -4.629 -12.104 -2.257 1.00 91.25 111 ASN A N 1
ATOM 873 C CA . ASN A 1 111 ? -3.458 -12.214 -1.386 1.00 91.25 111 ASN A CA 1
ATOM 874 C C . ASN A 1 111 ? -2.171 -11.977 -2.173 1.00 91.25 111 ASN A C 1
ATOM 876 O O . ASN A 1 111 ? -2.073 -12.363 -3.334 1.00 91.25 111 ASN A O 1
ATOM 880 N N . VAL A 1 112 ? -1.157 -11.429 -1.502 1.00 90.62 112 VAL A N 1
ATOM 881 C CA . VAL A 1 112 ? 0.171 -11.241 -2.096 1.00 90.62 112 VAL A CA 1
ATOM 882 C C . VAL A 1 112 ? 0.822 -12.594 -2.411 1.00 90.62 112 VAL A C 1
ATOM 884 O O . VAL A 1 112 ? 0.965 -13.451 -1.532 1.00 90.62 112 VAL A O 1
ATOM 887 N N . VAL A 1 113 ? 1.254 -12.764 -3.660 1.00 90.81 113 VAL A N 1
ATOM 888 C CA . VAL A 1 113 ? 2.076 -13.878 -4.138 1.00 90.81 113 VAL A CA 1
ATOM 889 C C . VAL A 1 113 ? 3.543 -13.513 -3.924 1.00 90.81 113 VAL A C 1
ATOM 891 O O . VAL A 1 113 ? 4.146 -12.788 -4.714 1.00 90.81 113 VAL A O 1
ATOM 894 N N . GLU A 1 114 ? 4.107 -14.003 -2.820 1.00 89.56 114 GLU A N 1
ATOM 895 C CA . GLU A 1 114 ? 5.498 -13.754 -2.420 1.00 89.56 114 GLU A CA 1
ATOM 896 C C . GLU A 1 114 ? 6.498 -14.127 -3.526 1.00 89.56 114 GLU A C 1
ATOM 898 O O . GLU A 1 114 ? 6.495 -15.259 -4.016 1.00 89.56 114 GLU A O 1
ATOM 903 N N . GLN A 1 115 ? 7.389 -13.189 -3.857 1.00 87.25 115 GLN A N 1
ATOM 904 C CA . GLN A 1 115 ? 8.469 -13.367 -4.827 1.00 87.25 115 GLN A CA 1
ATOM 905 C C . GLN A 1 115 ? 9.800 -13.511 -4.093 1.00 87.25 115 GLN A C 1
ATOM 907 O O . GLN A 1 115 ? 10.155 -12.674 -3.263 1.00 87.25 115 GLN A O 1
ATOM 912 N N . SER A 1 116 ? 10.549 -14.579 -4.368 1.00 80.56 116 SER A N 1
ATOM 913 C CA . SER A 1 116 ? 11.828 -14.821 -3.692 1.00 80.56 116 SER A CA 1
ATOM 914 C C . SER A 1 116 ? 13.014 -14.138 -4.361 1.00 80.56 116 SER A C 1
ATOM 916 O O . SER A 1 116 ? 14.041 -13.951 -3.704 1.00 80.56 116 SER A O 1
ATOM 918 N N . GLN A 1 117 ? 12.881 -13.786 -5.643 1.00 75.19 117 GLN A N 1
ATOM 919 C CA . GLN A 1 117 ? 13.980 -13.254 -6.447 1.00 75.19 117 GLN A CA 1
ATOM 920 C C . GLN A 1 117 ? 13.780 -11.791 -6.843 1.00 75.19 117 GLN A C 1
ATOM 922 O O . GLN A 1 117 ? 14.764 -11.069 -6.868 1.00 75.19 117 GLN A O 1
ATOM 927 N N . ILE A 1 118 ? 12.549 -11.324 -7.071 1.00 71.38 118 ILE A N 1
ATOM 928 C CA . ILE A 1 118 ? 12.290 -9.932 -7.469 1.00 71.38 118 ILE A CA 1
ATOM 929 C C . ILE A 1 118 ? 12.088 -9.046 -6.226 1.00 71.38 118 ILE A C 1
ATOM 931 O O . ILE A 1 118 ? 11.251 -9.368 -5.375 1.00 71.38 118 ILE A O 1
ATOM 935 N N . PRO A 1 119 ? 12.829 -7.933 -6.083 1.00 69.38 119 PRO A N 1
ATOM 936 C CA . PRO A 1 119 ? 12.658 -6.996 -4.983 1.00 69.38 119 PRO A CA 1
ATOM 937 C C . PRO A 1 119 ? 11.357 -6.204 -5.157 1.00 69.38 119 PRO A C 1
ATOM 939 O O . PRO A 1 119 ? 11.307 -5.184 -5.829 1.00 69.38 119 PRO A O 1
ATOM 942 N N . MET A 1 120 ? 10.309 -6.656 -4.475 1.00 70.50 120 MET A N 1
ATOM 943 C CA . MET A 1 120 ? 8.969 -6.043 -4.483 1.00 70.50 120 MET A CA 1
ATOM 944 C C . MET A 1 120 ? 8.895 -4.680 -3.767 1.00 70.50 120 MET A C 1
ATOM 946 O O . MET A 1 120 ? 7.876 -3.995 -3.805 1.00 70.50 120 MET A O 1
ATOM 950 N N . VAL A 1 121 ? 9.967 -4.291 -3.074 1.00 75.69 121 VAL A N 1
ATOM 951 C CA . VAL A 1 121 ? 10.129 -2.994 -2.407 1.00 75.69 121 VAL A CA 1
ATOM 952 C C . VAL A 1 121 ? 11.554 -2.523 -2.697 1.00 75.69 121 VAL A C 1
ATOM 954 O O . VAL A 1 121 ? 12.461 -2.868 -1.929 1.00 75.69 121 VAL A O 1
ATOM 957 N N . PRO A 1 122 ? 11.802 -1.818 -3.814 1.00 65.25 122 PRO A N 1
ATOM 958 C CA . PRO A 1 122 ? 13.123 -1.272 -4.070 1.00 65.25 122 PRO A CA 1
ATOM 959 C C . PRO A 1 122 ? 13.496 -0.295 -2.951 1.00 65.25 122 PRO A C 1
ATOM 961 O O . PRO A 1 122 ? 12.713 0.568 -2.545 1.00 65.25 122 PRO A O 1
ATOM 964 N N . ASP A 1 123 ? 14.699 -0.458 -2.402 1.00 65.56 123 ASP A N 1
ATOM 965 C CA . ASP A 1 123 ? 15.234 0.477 -1.419 1.00 65.56 123 ASP A CA 1
ATOM 966 C C . ASP A 1 123 ? 15.738 1.714 -2.166 1.00 65.56 123 ASP A C 1
ATOM 968 O O . ASP A 1 123 ? 16.910 1.796 -2.540 1.00 65.56 123 ASP A O 1
ATOM 972 N N . VAL A 1 124 ? 14.830 2.673 -2.374 1.00 63.84 124 VAL A N 1
ATOM 973 C CA . VAL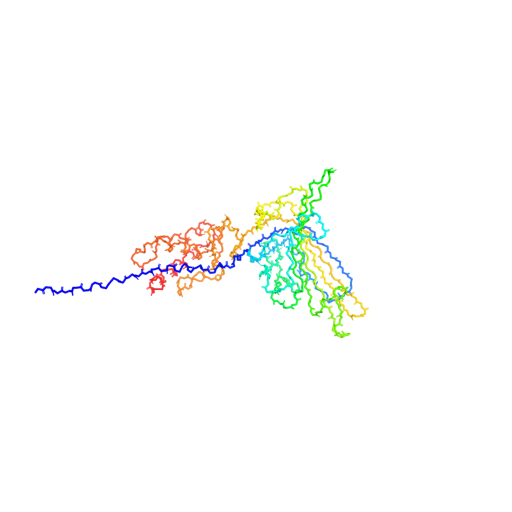 A 1 124 ? 15.099 3.966 -3.029 1.00 63.84 124 VAL A CA 1
ATOM 974 C C . VAL A 1 124 ? 16.208 4.768 -2.342 1.00 63.84 124 VAL A C 1
ATOM 976 O O . VAL A 1 124 ? 16.741 5.708 -2.912 1.00 63.84 124 VAL A O 1
ATOM 979 N N . GLN A 1 125 ? 16.605 4.414 -1.113 1.00 61.03 125 GLN A N 1
ATOM 980 C CA . GLN A 1 125 ? 17.716 5.063 -0.411 1.00 61.03 125 GLN A CA 1
ATOM 981 C C . GLN A 1 125 ? 19.062 4.365 -0.626 1.00 61.03 125 GLN A C 1
ATOM 983 O O . GLN A 1 125 ? 20.082 4.810 -0.079 1.00 61.03 125 GLN A O 1
ATOM 988 N N . THR A 1 126 ? 19.102 3.271 -1.389 1.00 59.91 126 THR A N 1
ATOM 989 C CA . THR A 1 126 ? 20.371 2.638 -1.730 1.00 59.91 126 THR A CA 1
ATOM 990 C C . THR A 1 126 ? 21.155 3.532 -2.689 1.00 59.91 126 THR A C 1
ATOM 992 O O . THR A 1 126 ? 20.625 3.983 -3.695 1.00 59.91 126 THR A O 1
ATOM 995 N N . PRO A 1 127 ? 22.453 3.772 -2.433 1.00 54.72 127 PRO A N 1
ATOM 996 C CA . PRO A 1 127 ? 23.310 4.583 -3.305 1.00 54.72 127 PRO A CA 1
ATOM 997 C C . PRO A 1 127 ? 23.674 3.866 -4.621 1.00 54.72 127 PRO A C 1
ATOM 999 O O . PRO A 1 127 ? 24.749 4.108 -5.163 1.00 54.72 127 PRO A O 1
ATOM 1002 N N . VAL A 1 128 ? 22.859 2.899 -5.043 1.00 54.59 128 VAL A N 1
ATOM 1003 C CA . VAL A 1 128 ? 23.093 1.988 -6.172 1.00 54.59 128 VAL A CA 1
ATOM 1004 C C . VAL A 1 128 ? 21.974 2.092 -7.224 1.00 54.59 128 VAL A C 1
ATOM 1006 O O . VAL A 1 128 ? 22.035 1.418 -8.244 1.00 54.59 128 VAL A O 1
ATOM 1009 N N . ILE A 1 129 ? 20.968 2.933 -6.980 1.00 54.41 129 ILE A N 1
ATOM 1010 C CA . ILE A 1 129 ? 20.037 3.401 -8.008 1.00 54.41 129 ILE A CA 1
ATOM 1011 C C . ILE A 1 129 ? 20.705 4.625 -8.631 1.00 54.41 129 ILE A C 1
ATOM 1013 O O . ILE A 1 129 ? 21.091 5.542 -7.900 1.00 54.41 129 ILE A O 1
ATOM 1017 N N . ASP A 1 130 ? 20.961 4.564 -9.932 1.00 50.91 130 ASP A N 1
ATOM 1018 C CA . ASP A 1 130 ? 21.676 5.617 -10.665 1.00 50.91 130 ASP A CA 1
ATOM 1019 C C . ASP A 1 130 ? 20.717 6.542 -11.396 1.00 50.91 130 ASP A C 1
ATOM 1021 O O . ASP A 1 130 ? 20.943 7.748 -11.412 1.00 50.91 130 ASP A O 1
ATOM 1025 N N . GLU A 1 131 ? 19.620 5.979 -11.894 1.00 53.47 131 GLU A N 1
ATOM 1026 C CA . GLU A 1 131 ? 18.539 6.710 -12.525 1.00 53.47 131 GLU A CA 1
ATOM 1027 C C . GLU A 1 131 ? 17.222 6.183 -11.956 1.00 53.47 131 GLU A C 1
ATOM 1029 O O . GLU A 1 131 ? 16.975 4.985 -11.862 1.00 53.47 131 GLU A O 1
ATOM 1034 N N . PHE A 1 132 ? 16.442 7.104 -11.415 1.00 49.75 132 PHE A N 1
ATOM 1035 C CA . PHE A 1 132 ? 15.037 6.893 -11.140 1.00 49.75 132 PHE A CA 1
ATOM 1036 C C . PHE A 1 132 ? 14.378 8.060 -11.845 1.00 49.75 132 PHE A C 1
ATOM 1038 O O . PHE A 1 132 ? 14.414 9.195 -11.353 1.00 49.75 132 PHE A O 1
ATOM 1045 N N . ASP A 1 133 ? 13.856 7.791 -13.019 1.00 52.38 133 ASP A N 1
ATOM 1046 C CA . ASP A 1 133 ? 13.065 8.703 -13.805 1.00 52.38 133 ASP A CA 1
ATOM 1047 C C . ASP A 1 133 ? 11.585 8.354 -13.666 1.00 52.38 133 ASP A C 1
ATOM 1049 O O . ASP A 1 133 ? 11.162 7.297 -13.211 1.00 52.38 133 ASP A O 1
ATOM 1053 N N . PHE A 1 134 ? 10.766 9.365 -13.892 1.00 48.59 134 PHE A N 1
ATOM 1054 C CA . PHE A 1 134 ? 9.333 9.207 -14.035 1.00 48.59 134 PHE A CA 1
ATOM 1055 C C . PHE A 1 134 ? 8.997 10.057 -15.240 1.00 48.59 134 PHE A C 1
ATOM 1057 O O . PHE A 1 134 ? 8.900 11.287 -15.125 1.00 48.59 134 PHE A O 1
ATOM 1064 N N . GLU A 1 135 ? 8.921 9.420 -16.400 1.00 53.94 135 GLU A N 1
ATOM 1065 C CA . GLU A 1 135 ? 8.676 10.114 -17.650 1.00 53.94 135 GLU A CA 1
ATOM 1066 C C . GLU A 1 135 ? 7.172 10.172 -17.890 1.00 53.94 135 GLU A C 1
ATOM 1068 O O . GLU A 1 135 ? 6.525 9.248 -18.367 1.00 53.94 135 GLU A O 1
ATOM 1073 N N . PHE A 1 136 ? 6.572 11.307 -17.535 1.00 48.72 136 PHE A N 1
ATOM 1074 C CA . PHE A 1 136 ? 5.194 11.562 -17.919 1.00 48.72 136 PHE A CA 1
ATOM 1075 C C . PHE A 1 136 ? 5.202 12.286 -19.260 1.00 48.72 136 PHE A C 1
ATOM 1077 O O . PHE A 1 136 ? 5.161 13.523 -19.321 1.00 48.72 136 PHE A O 1
ATOM 1084 N N . ASN A 1 137 ? 5.280 11.517 -20.343 1.00 47.62 137 ASN A N 1
ATOM 1085 C CA . ASN A 1 137 ? 5.248 12.077 -21.681 1.00 47.62 137 ASN A CA 1
ATOM 1086 C C . ASN A 1 137 ? 3.805 12.159 -22.187 1.00 47.62 137 ASN A C 1
ATOM 1088 O O . ASN A 1 137 ? 3.333 11.343 -22.963 1.00 47.62 137 ASN A O 1
ATOM 1092 N N . GLN A 1 138 ? 3.069 13.172 -21.723 1.00 43.91 138 GLN A N 1
ATOM 1093 C CA . GLN A 1 138 ? 1.768 13.470 -22.313 1.00 43.91 138 GLN A CA 1
ATOM 1094 C C . GLN A 1 138 ? 1.954 14.393 -23.512 1.00 43.91 138 GLN A C 1
ATOM 1096 O O . GLN A 1 138 ? 1.935 15.618 -23.371 1.00 43.91 138 GLN A O 1
ATOM 1101 N N . ASP A 1 139 ? 2.078 13.810 -24.700 1.00 45.06 139 ASP A N 1
ATOM 1102 C CA . ASP A 1 139 ? 2.061 14.594 -25.926 1.00 45.06 139 ASP A CA 1
ATOM 1103 C C . ASP A 1 139 ? 0.650 15.167 -26.167 1.00 45.06 139 ASP A C 1
ATOM 1105 O O . ASP A 1 139 ? -0.300 14.493 -26.570 1.00 45.06 139 ASP A O 1
ATOM 1109 N N . LEU A 1 140 ? 0.478 16.458 -25.879 1.00 47.44 140 LEU A N 1
ATOM 1110 C CA . LEU A 1 140 ? -0.734 17.206 -26.209 1.00 47.44 140 LEU A CA 1
ATOM 1111 C C . LEU A 1 140 ? -0.675 17.700 -27.659 1.00 47.44 140 LEU A C 1
ATOM 1113 O O . LEU A 1 140 ? -0.942 18.883 -27.915 1.00 47.44 140 LEU A O 1
ATOM 1117 N N . ASP A 1 141 ? -0.346 16.831 -28.617 1.00 44.66 141 ASP A N 1
ATOM 1118 C CA . ASP A 1 141 ? -0.186 17.273 -29.994 1.00 44.66 141 ASP A CA 1
ATOM 1119 C C . ASP A 1 141 ? -1.544 17.653 -30.603 1.00 44.66 141 ASP A C 1
ATOM 1121 O O . ASP A 1 141 ? -2.383 16.846 -31.024 1.00 44.66 141 ASP A O 1
ATOM 1125 N N . LEU A 1 142 ? -1.798 18.960 -30.645 1.00 45.62 142 LEU A N 1
ATOM 1126 C CA . LEU A 1 142 ? -2.949 19.565 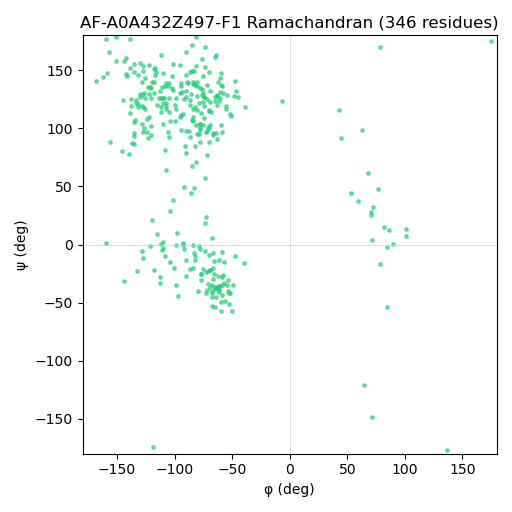-31.305 1.00 45.62 142 LEU A CA 1
ATOM 1127 C C . LEU A 1 142 ? -2.649 19.788 -32.795 1.00 45.62 142 LEU A C 1
ATOM 1129 O O . LEU A 1 142 ? -2.966 20.856 -33.332 1.00 45.62 142 LEU A O 1
ATOM 1133 N N . GLU A 1 143 ? -2.054 18.821 -33.499 1.00 44.78 143 GLU A N 1
ATOM 1134 C CA . GLU A 1 143 ? -1.757 18.996 -34.920 1.00 44.78 143 GLU A CA 1
ATOM 1135 C C . GLU A 1 143 ? -2.952 18.717 -35.854 1.00 44.78 143 GLU A C 1
ATOM 1137 O O . GLU A 1 143 ? -3.749 17.778 -35.756 1.00 44.78 143 GLU A O 1
ATOM 1142 N N . GLU A 1 144 ? -3.072 19.620 -36.828 1.00 48.66 144 GLU A N 1
ATOM 1143 C CA . GLU A 1 144 ? -4.122 19.766 -37.833 1.00 48.66 144 GLU A CA 1
ATOM 1144 C C . GLU A 1 144 ? -4.005 18.660 -38.917 1.00 48.66 144 GLU A C 1
ATOM 1146 O O . GLU A 1 144 ? -3.851 18.951 -40.104 1.00 48.66 144 GLU A O 1
ATOM 1151 N N . GLY A 1 145 ? -4.046 17.376 -38.529 1.00 55.75 145 GLY A N 1
ATOM 1152 C CA . GLY A 1 145 ? -3.699 16.240 -39.407 1.00 55.75 145 GLY A CA 1
ATOM 1153 C C . GLY A 1 145 ? -4.508 14.947 -39.234 1.00 55.75 145 GLY A C 1
ATOM 1154 O O . GLY A 1 145 ? -4.801 14.297 -40.241 1.00 55.75 145 GLY A O 1
ATOM 1155 N N . GLY A 1 146 ? -4.976 14.629 -38.022 1.00 48.25 146 GLY A N 1
ATOM 1156 C CA . GLY A 1 146 ? -6.000 13.599 -37.788 1.00 48.25 146 GLY A CA 1
ATOM 1157 C C . GLY A 1 146 ? -5.538 12.221 -37.301 1.00 48.25 146 GLY A C 1
ATOM 1158 O O . GLY A 1 146 ? -6.369 11.314 -37.308 1.00 48.25 146 GLY A O 1
ATOM 1159 N N . GLU A 1 147 ? -4.296 12.061 -36.854 1.00 45.78 147 GLU A N 1
ATOM 1160 C CA . GLU A 1 147 ? -3.899 10.944 -35.987 1.00 45.78 147 GLU A CA 1
ATOM 1161 C C . GLU A 1 147 ? -3.325 11.579 -34.718 1.00 45.78 147 GLU A C 1
ATOM 1163 O O . GLU A 1 147 ? -2.342 12.301 -34.793 1.00 45.78 147 GLU A O 1
ATOM 1168 N N . VAL A 1 148 ? -4.065 11.439 -33.616 1.00 44.78 148 VAL A N 1
ATOM 1169 C CA . VAL A 1 148 ? -3.618 11.816 -32.271 1.00 44.78 148 VAL A CA 1
ATOM 1170 C C . VAL A 1 148 ? -2.831 10.610 -31.786 1.00 44.78 148 VAL A C 1
ATOM 1172 O O . VAL A 1 148 ? -3.407 9.518 -31.739 1.00 44.78 148 VAL A O 1
ATOM 1175 N N . TYR A 1 149 ? -1.540 10.794 -31.542 1.00 45.22 149 TYR A N 1
ATOM 1176 C CA . TYR A 1 149 ? -0.759 9.869 -30.738 1.00 45.22 149 TYR A CA 1
ATOM 1177 C C . TYR A 1 149 ? -1.005 10.316 -29.293 1.00 45.22 149 TYR A C 1
ATOM 1179 O O . TYR A 1 149 ? -0.672 11.437 -28.938 1.00 45.22 149 TYR A O 1
ATOM 1187 N N . ASP A 1 150 ? -1.781 9.526 -28.549 1.00 46.97 150 ASP A N 1
ATOM 1188 C CA . ASP A 1 150 ? -1.740 9.591 -27.084 1.00 46.97 150 ASP A CA 1
ATOM 1189 C C . ASP A 1 150 ? -0.451 8.837 -26.762 1.00 46.97 150 ASP A C 1
ATOM 1191 O O . ASP A 1 150 ? -0.355 7.671 -27.146 1.00 46.97 150 ASP A O 1
ATOM 1195 N N . GLU A 1 151 ? 0.559 9.519 -26.230 1.00 51.09 151 GLU A N 1
ATOM 1196 C CA . GLU A 1 151 ? 1.738 8.840 -25.694 1.00 51.09 151 GLU A CA 1
ATOM 1197 C C . GLU A 1 151 ? 1.488 8.459 -24.231 1.00 51.09 151 GLU A C 1
ATOM 1199 O O . GLU A 1 151 ? 0.690 9.085 -23.519 1.00 51.09 151 GLU A O 1
ATOM 1204 N N . ASP A 1 152 ? 2.107 7.347 -23.865 1.00 51.84 152 ASP A N 1
ATOM 1205 C CA . ASP A 1 152 ? 1.816 6.523 -22.705 1.00 51.84 152 ASP A CA 1
ATOM 1206 C C . ASP A 1 152 ? 2.357 7.174 -21.414 1.00 51.84 152 ASP A C 1
ATOM 1208 O O . ASP A 1 152 ? 3.176 8.097 -21.435 1.00 51.84 152 ASP A O 1
ATOM 1212 N N . LEU A 1 153 ? 1.830 6.782 -20.250 1.00 53.75 153 LEU A N 1
ATOM 1213 C CA . LEU A 1 153 ? 2.533 7.062 -18.997 1.00 53.75 153 LEU A CA 1
ATOM 1214 C C . LEU A 1 153 ? 3.606 5.995 -18.852 1.00 53.75 153 LEU A C 1
ATOM 1216 O O . LEU A 1 153 ? 3.248 4.857 -18.565 1.00 53.75 153 LEU A O 1
ATOM 1220 N N . ASP A 1 154 ? 4.867 6.395 -18.870 1.00 56.91 154 ASP A N 1
ATOM 1221 C CA . ASP A 1 154 ? 5.969 5.463 -18.679 1.00 56.91 154 ASP A CA 1
ATOM 1222 C C . ASP A 1 154 ? 6.569 5.695 -17.287 1.00 56.91 154 ASP A C 1
ATOM 1224 O O . ASP A 1 154 ? 6.968 6.796 -16.886 1.00 56.91 154 ASP A O 1
ATOM 1228 N N . VAL A 1 155 ? 6.521 4.656 -16.462 1.00 56.50 155 VAL A N 1
ATOM 1229 C CA . VAL A 1 155 ? 7.136 4.647 -15.138 1.00 56.50 155 VAL A CA 1
ATOM 1230 C C . VAL A 1 155 ? 8.343 3.724 -15.199 1.00 56.50 155 VAL A C 1
ATOM 1232 O O . VAL A 1 155 ? 8.277 2.574 -14.761 1.00 56.50 155 VAL A O 1
ATOM 1235 N N . GLU A 1 156 ? 9.447 4.254 -15.715 1.00 61.09 156 GLU A N 1
ATOM 1236 C CA . GLU A 1 156 ? 10.704 3.521 -15.837 1.00 61.09 156 GLU A CA 1
ATOM 1237 C C . GLU A 1 156 ? 11.465 3.494 -14.498 1.00 61.09 156 GLU A C 1
ATOM 1239 O O . GLU A 1 156 ? 11.477 4.443 -13.712 1.00 61.09 156 GLU A O 1
ATOM 1244 N N . PHE A 1 157 ? 12.067 2.352 -14.171 1.00 60.47 157 PHE A N 1
ATOM 1245 C CA . PHE A 1 157 ? 12.937 2.195 -13.010 1.00 60.47 157 PHE A CA 1
ATOM 1246 C C . PHE A 1 157 ? 14.199 1.418 -13.385 1.00 60.47 157 PHE A C 1
ATOM 1248 O O . PHE A 1 157 ? 14.221 0.181 -13.426 1.00 60.47 157 PHE A O 1
ATOM 1255 N N . ASP A 1 158 ? 15.310 2.137 -13.492 1.00 60.00 158 ASP A N 1
ATOM 1256 C CA . ASP A 1 158 ? 16.610 1.542 -13.769 1.00 60.00 158 ASP A CA 1
ATOM 1257 C C . ASP A 1 158 ? 17.455 1.345 -12.501 1.00 60.00 158 ASP A C 1
ATOM 1259 O O . ASP A 1 158 ? 17.878 2.271 -11.804 1.00 60.00 158 ASP A O 1
ATOM 1263 N N . PHE A 1 159 ? 17.771 0.090 -12.171 1.00 59.56 159 PHE A N 1
ATOM 1264 C CA . PHE A 1 159 ? 18.576 -0.232 -10.992 1.00 59.56 159 PHE A CA 1
ATOM 1265 C C 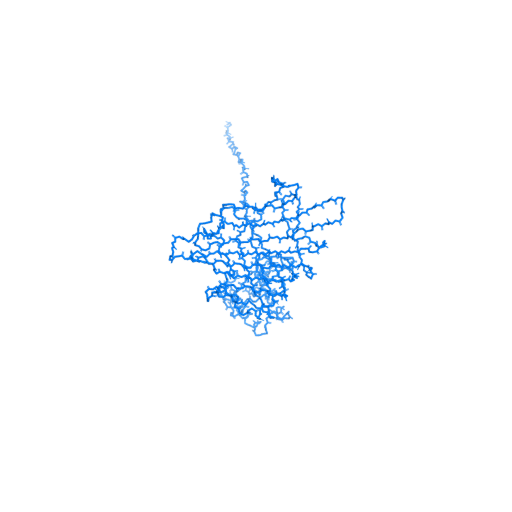. PHE A 1 159 ? 19.737 -1.186 -11.302 1.00 59.56 159 PHE A C 1
ATOM 1267 O O . PHE A 1 159 ? 19.590 -2.313 -11.771 1.00 59.56 159 PHE A O 1
ATOM 1274 N N . VAL A 1 160 ? 20.954 -0.789 -10.923 1.00 56.25 160 VAL A N 1
ATOM 1275 C CA . VAL A 1 160 ? 22.156 -1.582 -11.219 1.00 56.25 160 VAL A CA 1
ATOM 1276 C C . VAL A 1 160 ? 22.741 -2.201 -9.964 1.00 56.25 160 VAL A C 1
ATOM 1278 O O . VAL A 1 160 ? 23.463 -1.558 -9.208 1.00 56.25 160 VAL A O 1
ATOM 1281 N N . GLU A 1 161 ? 22.542 -3.503 -9.757 1.00 56.72 161 GLU A N 1
ATOM 1282 C CA . GLU A 1 161 ? 23.161 -4.194 -8.626 1.00 56.72 161 GLU A CA 1
ATOM 1283 C C . GLU A 1 161 ? 24.652 -4.505 -8.898 1.00 56.72 161 GLU A C 1
ATOM 1285 O O . GLU A 1 161 ? 25.009 -5.489 -9.544 1.00 56.72 161 GLU A O 1
ATOM 1290 N N . ASN A 1 162 ? 25.559 -3.724 -8.293 1.00 52.72 162 ASN A N 1
ATOM 1291 C CA . ASN A 1 162 ? 27.023 -3.926 -8.310 1.00 52.72 162 ASN A CA 1
ATOM 1292 C C . ASN A 1 162 ? 27.762 -3.525 -9.611 1.00 52.72 162 ASN A C 1
ATOM 1294 O O . ASN A 1 162 ? 28.649 -4.252 -10.070 1.00 52.72 162 ASN A O 1
ATOM 1298 N N . GLY A 1 163 ? 27.500 -2.331 -10.150 1.00 51.84 163 GLY A N 1
ATOM 1299 C CA . GLY A 1 163 ? 28.232 -1.764 -11.292 1.00 51.84 163 GLY A CA 1
ATOM 1300 C C . GLY A 1 163 ? 28.534 -0.268 -11.150 1.00 51.84 163 GLY A C 1
ATOM 1301 O O . GLY A 1 163 ? 28.159 0.366 -10.169 1.00 51.84 163 GLY A O 1
ATOM 1302 N N . THR A 1 164 ? 29.257 0.291 -12.121 1.00 53.03 164 THR A N 1
ATOM 1303 C CA . THR A 1 164 ? 29.224 1.733 -12.415 1.00 53.03 164 THR A CA 1
ATOM 1304 C C . THR A 1 164 ? 28.461 1.885 -13.718 1.00 53.03 164 THR A C 1
ATOM 1306 O O . THR A 1 164 ? 28.888 1.279 -14.705 1.00 53.03 164 THR A O 1
ATOM 1309 N N . LEU A 1 165 ? 27.371 2.650 -13.733 1.00 52.31 165 LEU A N 1
ATOM 1310 C CA . LEU A 1 165 ? 26.726 3.017 -14.983 1.00 52.31 165 LEU A CA 1
ATOM 1311 C C . LEU A 1 165 ? 27.628 3.994 -15.719 1.00 52.31 165 LEU A C 1
ATOM 1313 O O . LEU A 1 165 ? 27.945 5.087 -15.260 1.00 52.31 165 LEU A O 1
ATOM 1317 N N . ASP A 1 166 ? 28.098 3.549 -16.864 1.00 51.12 166 ASP A N 1
ATOM 1318 C CA . ASP A 1 166 ? 28.578 4.439 -17.901 1.00 51.12 166 ASP A CA 1
ATOM 1319 C C . ASP A 1 166 ? 28.044 3.806 -19.180 1.00 51.12 166 ASP A C 1
ATOM 1321 O O . ASP A 1 166 ? 28.767 3.043 -19.803 1.00 51.12 166 ASP A O 1
ATOM 1325 N N . TRP A 1 167 ? 26.741 4.012 -19.440 1.00 54.56 167 TRP A N 1
ATOM 1326 C CA . TRP A 1 167 ? 25.964 3.593 -20.620 1.00 54.56 167 TRP A CA 1
ATOM 1327 C C . TRP A 1 167 ? 26.220 2.160 -21.127 1.00 54.56 167 TRP A C 1
ATOM 1329 O O . TRP A 1 167 ? 27.296 1.859 -21.631 1.00 54.56 167 TRP A O 1
ATOM 1339 N N . TRP A 1 168 ? 25.190 1.304 -21.056 1.00 56.41 168 TRP A N 1
ATOM 1340 C CA . TRP A 1 168 ? 25.100 -0.065 -21.606 1.00 56.41 168 TRP A CA 1
ATOM 1341 C C . TRP A 1 168 ? 26.278 -0.514 -22.503 1.00 56.41 168 TRP A C 1
ATOM 1343 O O . TRP A 1 168 ? 26.511 0.080 -23.568 1.00 56.41 168 TRP A O 1
ATOM 1353 N N . PRO A 1 169 ? 26.975 -1.630 -22.184 1.00 60.41 169 PRO A N 1
ATOM 1354 C CA . PRO A 1 169 ? 26.720 -2.620 -21.120 1.00 60.41 169 PRO A CA 1
ATOM 1355 C C . PRO A 1 169 ? 27.492 -2.362 -19.828 1.00 60.41 169 PRO A C 1
ATOM 1357 O O . PRO A 1 169 ? 28.601 -1.830 -19.849 1.00 60.41 169 PRO A O 1
ATOM 1360 N N . CYS A 1 170 ? 26.958 -2.846 -18.702 1.00 66.25 170 CYS A N 1
ATOM 1361 C CA . CYS A 1 170 ? 27.682 -2.788 -17.440 1.00 66.25 170 CYS A CA 1
ATOM 1362 C C . CYS A 1 170 ? 28.972 -3.635 -17.522 1.00 66.25 170 CYS A C 1
ATOM 1364 O O . CYS A 1 170 ? 28.956 -4.833 -17.831 1.00 66.25 170 CYS A O 1
ATOM 1366 N N . GLU A 1 171 ? 30.131 -2.995 -17.328 1.00 65.75 171 GLU A N 1
ATOM 1367 C CA . GLU A 1 171 ? 31.425 -3.670 -17.454 1.00 65.75 171 GLU A CA 1
ATOM 1368 C C . GLU A 1 171 ? 31.744 -4.467 -16.173 1.00 65.75 171 GLU A C 1
ATOM 1370 O O . GLU A 1 171 ? 31.750 -3.904 -15.073 1.00 65.75 171 GLU A O 1
ATOM 1375 N N . PRO A 1 172 ? 32.074 -5.771 -16.266 1.00 63.41 172 PRO A N 1
ATOM 1376 C CA . PRO A 1 172 ? 32.420 -6.556 -15.090 1.00 63.41 172 PRO A CA 1
ATOM 1377 C C . PRO A 1 172 ? 33.690 -6.002 -14.433 1.00 63.41 172 PRO A C 1
ATOM 1379 O O . PRO A 1 172 ? 34.749 -5.893 -15.058 1.00 63.41 172 PRO A O 1
ATOM 1382 N N . VAL A 1 173 ? 33.622 -5.727 -13.125 1.00 67.12 173 VAL A N 1
ATOM 1383 C CA . VAL A 1 173 ? 34.750 -5.190 -12.333 1.00 67.12 173 VAL A CA 1
ATOM 1384 C C . VAL A 1 173 ? 35.968 -6.129 -12.379 1.00 67.12 173 VAL A C 1
ATOM 1386 O O . VAL A 1 173 ? 37.123 -5.703 -12.264 1.00 67.12 173 VAL A O 1
ATOM 1389 N N . SER A 1 174 ? 35.734 -7.432 -12.571 1.00 67.75 174 SER A N 1
ATOM 1390 C CA . SER A 1 174 ? 36.760 -8.389 -12.983 1.00 67.75 174 SER A CA 1
ATOM 1391 C C . SER A 1 174 ? 36.134 -9.620 -13.655 1.00 67.75 174 SER A C 1
ATOM 1393 O O . SER A 1 174 ? 34.967 -9.902 -13.410 1.00 67.75 174 SER A O 1
ATOM 1395 N N . PRO A 1 175 ? 36.915 -10.462 -14.362 1.00 66.56 175 PRO A N 1
ATOM 1396 C CA . PRO A 1 175 ? 36.430 -11.719 -14.955 1.00 66.56 175 PRO A CA 1
ATOM 1397 C C . PRO A 1 175 ? 35.836 -12.736 -13.960 1.00 66.56 175 PRO A C 1
ATOM 1399 O O . PRO A 1 175 ? 35.396 -13.804 -14.363 1.00 66.56 175 PRO A O 1
ATOM 1402 N N . MET A 1 176 ? 35.926 -12.476 -12.651 1.00 69.38 176 MET A N 1
ATOM 1403 C CA . MET A 1 176 ? 35.386 -13.329 -11.585 1.00 69.38 176 MET A CA 1
ATOM 1404 C C . MET A 1 176 ? 34.213 -12.688 -10.833 1.00 69.38 176 MET A C 1
ATOM 1406 O O . MET A 1 176 ? 33.725 -13.283 -9.875 1.00 69.38 176 MET A O 1
ATOM 1410 N N . GLN A 1 177 ? 33.805 -11.477 -11.207 1.00 73.25 177 GLN A N 1
ATOM 1411 C CA . GLN A 1 177 ? 32.666 -10.786 -10.615 1.00 73.25 177 GLN A CA 1
ATOM 1412 C C . GLN A 1 177 ? 31.753 -10.355 -11.760 1.00 73.25 177 GLN A C 1
ATOM 1414 O O . GLN A 1 177 ? 32.070 -9.346 -12.397 1.00 73.25 177 GLN A O 1
ATOM 1419 N N . PRO A 1 178 ? 30.703 -11.143 -12.066 1.00 72.00 178 PRO A N 1
ATOM 1420 C CA . PRO A 1 178 ? 29.716 -10.714 -13.039 1.00 72.00 178 PRO A CA 1
ATOM 1421 C C . PRO A 1 178 ? 29.086 -9.407 -12.565 1.00 72.00 178 PRO A C 1
ATOM 1423 O O . PRO A 1 178 ? 28.991 -9.160 -11.358 1.00 72.00 178 PRO A O 1
ATOM 1426 N N . CYS A 1 179 ? 28.723 -8.574 -13.527 1.00 73.56 179 CYS A N 1
ATOM 1427 C CA . CYS A 1 179 ? 27.858 -7.438 -13.274 1.00 73.56 179 CYS A CA 1
ATOM 1428 C C . CYS A 1 179 ? 26.424 -7.870 -13.577 1.00 73.56 179 CYS A C 1
ATOM 1430 O O . CYS A 1 179 ? 26.207 -8.558 -14.578 1.00 73.56 179 CYS A O 1
ATOM 1432 N N . THR A 1 180 ? 25.492 -7.494 -12.707 1.00 71.44 180 THR A N 1
ATOM 1433 C CA . THR A 1 180 ? 24.067 -7.729 -12.912 1.00 71.44 180 THR A CA 1
ATOM 1434 C C . THR A 1 180 ? 23.382 -6.382 -13.081 1.00 71.44 180 THR A C 1
ATOM 1436 O O . THR A 1 180 ? 23.537 -5.489 -12.249 1.00 71.44 180 THR A O 1
ATOM 1439 N N . PHE A 1 181 ? 22.652 -6.244 -14.175 1.00 74.75 181 PHE A N 1
ATOM 1440 C CA . PHE A 1 181 ? 21.798 -5.109 -14.475 1.00 74.75 181 PHE A CA 1
ATOM 1441 C C . PHE A 1 181 ? 20.339 -5.541 -14.323 1.00 74.75 181 PHE A C 1
ATOM 1443 O O . PHE A 1 181 ? 19.993 -6.663 -14.708 1.00 74.75 181 PHE A O 1
ATOM 1450 N N . HIS A 1 182 ? 19.518 -4.671 -13.741 1.00 73.12 182 HIS A N 1
ATOM 1451 C CA . HIS A 1 182 ? 18.086 -4.873 -13.596 1.00 73.12 182 HIS A CA 1
ATOM 1452 C C . HIS A 1 182 ? 17.351 -3.613 -14.059 1.00 73.12 182 HIS A C 1
ATOM 1454 O O . HIS A 1 182 ? 17.504 -2.558 -13.455 1.00 73.12 182 HIS A O 1
ATOM 1460 N N . ALA A 1 183 ? 16.523 -3.745 -15.082 1.00 73.31 183 ALA A N 1
ATOM 1461 C CA . ALA A 1 183 ? 15.529 -2.742 -15.427 1.00 73.31 183 ALA A CA 1
ATOM 1462 C C . ALA A 1 183 ? 14.154 -3.263 -15.008 1.00 73.31 183 ALA A C 1
ATOM 1464 O O . ALA A 1 183 ? 13.834 -4.448 -15.166 1.00 73.31 183 ALA A O 1
ATOM 1465 N N . LEU A 1 184 ? 13.380 -2.382 -14.401 1.00 71.94 184 LEU A N 1
ATOM 1466 C CA . LEU A 1 184 ? 11.985 -2.570 -14.053 1.00 71.94 184 LEU A CA 1
ATOM 1467 C C . LEU A 1 184 ? 11.266 -1.410 -14.711 1.00 71.94 184 LEU A C 1
ATOM 1469 O O . LEU A 1 184 ? 11.406 -0.294 -14.253 1.00 71.94 184 LEU A O 1
ATOM 1473 N N . ASP A 1 185 ? 10.510 -1.662 -15.753 1.00 74.00 185 ASP A N 1
ATOM 1474 C CA . ASP A 1 185 ? 9.786 -0.625 -16.461 1.00 74.00 185 ASP A CA 1
ATOM 1475 C C . ASP A 1 185 ? 8.285 -0.910 -16.364 1.00 74.00 185 ASP A C 1
ATOM 1477 O O . ASP A 1 185 ? 7.850 -2.069 -16.310 1.00 74.00 185 ASP A O 1
ATOM 1481 N N . PHE A 1 186 ? 7.498 0.137 -16.171 1.00 74.62 186 PHE A N 1
ATOM 1482 C CA . PHE A 1 186 ? 6.064 0.049 -15.963 1.00 74.62 186 PHE A CA 1
ATOM 1483 C C . PHE A 1 186 ? 5.349 1.096 -16.802 1.00 74.62 186 PHE A C 1
ATOM 1485 O O . PHE A 1 186 ? 5.084 2.212 -16.355 1.00 74.62 186 PHE A O 1
ATOM 1492 N N . ASP A 1 187 ? 4.947 0.665 -17.985 1.00 73.94 187 ASP A N 1
ATOM 1493 C CA . ASP A 1 187 ? 4.205 1.481 -18.927 1.00 73.94 187 ASP A CA 1
ATOM 1494 C C . ASP A 1 187 ? 2.710 1.356 -18.654 1.00 73.94 187 ASP A C 1
ATOM 1496 O O . ASP A 1 187 ? 2.174 0.270 -18.404 1.00 73.94 187 ASP A O 1
ATOM 1500 N N . ILE A 1 188 ? 1.999 2.469 -18.727 1.00 73.25 188 ILE A N 1
ATOM 1501 C CA . ILE A 1 188 ? 0.546 2.528 -18.771 1.00 73.25 188 ILE A CA 1
ATOM 1502 C C . ILE A 1 188 ? 0.145 3.230 -20.062 1.00 73.25 188 ILE A C 1
ATOM 1504 O O . ILE A 1 188 ? 0.112 4.459 -20.137 1.00 73.25 188 ILE A O 1
ATOM 1508 N N . ASP A 1 189 ? -0.270 2.426 -21.031 1.00 70.25 189 ASP A N 1
ATOM 1509 C CA . ASP A 1 189 ? -0.856 2.881 -22.281 1.00 70.25 189 ASP A CA 1
ATOM 1510 C C . ASP A 1 189 ? -2.307 3.334 -22.048 1.00 70.25 189 ASP A C 1
ATOM 1512 O O . ASP A 1 189 ? -3.150 2.643 -21.448 1.00 70.25 189 ASP A O 1
ATOM 1516 N N . THR A 1 190 ? -2.603 4.548 -22.515 1.00 62.78 190 THR A N 1
ATOM 1517 C CA . THR A 1 190 ? -3.948 5.131 -22.466 1.00 62.78 190 THR A CA 1
ATOM 1518 C C . THR A 1 190 ? -4.584 5.166 -23.852 1.00 62.78 190 THR A C 1
ATOM 1520 O O . THR A 1 190 ? -4.919 6.204 -24.415 1.00 62.78 190 THR A O 1
ATOM 1523 N N . ASP A 1 191 ? -4.808 3.983 -24.406 1.00 57.56 191 ASP A N 1
ATOM 1524 C CA . ASP A 1 191 ? -5.340 3.786 -25.746 1.00 57.56 191 ASP A CA 1
ATOM 1525 C C . ASP A 1 191 ? -6.641 4.610 -26.005 1.00 5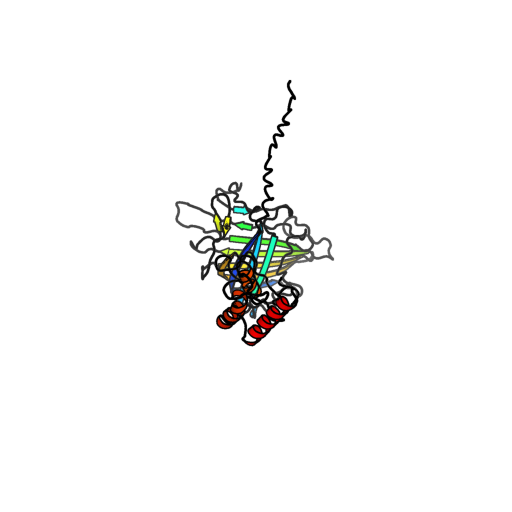7.56 191 ASP A C 1
ATOM 1527 O O . ASP A 1 191 ? -7.736 4.318 -25.514 1.00 57.56 191 ASP A O 1
ATOM 1531 N N . ARG A 1 192 ? -6.556 5.634 -26.872 1.00 53.00 192 ARG A N 1
ATOM 1532 C CA . ARG A 1 192 ? -7.673 6.385 -27.507 1.00 53.00 192 ARG A CA 1
ATOM 1533 C C . ARG A 1 192 ? -8.551 7.278 -26.616 1.00 53.00 192 ARG A C 1
ATOM 1535 O O . ARG A 1 192 ? -9.790 7.178 -26.666 1.00 53.00 192 ARG A O 1
ATOM 1542 N N . GLY A 1 193 ? -7.969 8.294 -25.986 1.00 57.94 193 GLY A N 1
ATOM 1543 C CA . GLY A 1 193 ? -8.745 9.373 -25.363 1.00 57.94 193 GLY A CA 1
ATOM 1544 C C . GLY A 1 193 ? -9.500 8.931 -24.113 1.00 57.94 193 GLY A C 1
ATOM 1545 O O . GLY A 1 193 ? -10.560 9.493 -23.789 1.00 57.94 193 GLY A O 1
ATOM 1546 N N . ASP A 1 194 ? -8.957 7.920 -23.440 1.00 64.75 194 ASP A N 1
ATOM 1547 C CA . ASP A 1 194 ? -9.254 7.670 -22.044 1.00 64.75 194 ASP A CA 1
ATOM 1548 C C . ASP A 1 194 ? -8.758 8.855 -21.196 1.00 64.75 194 ASP A C 1
ATOM 1550 O O . ASP A 1 194 ? -8.094 9.785 -21.659 1.00 64.75 194 ASP A O 1
ATOM 1554 N N . ALA A 1 195 ? -9.253 8.941 -19.968 1.00 66.56 195 ALA A N 1
ATOM 1555 C CA . ALA A 1 195 ? -8.969 10.100 -19.139 1.00 66.56 195 ALA A CA 1
ATOM 1556 C C . ALA A 1 195 ? -7.524 10.009 -18.603 1.00 66.56 195 ALA A C 1
ATOM 1558 O O . ALA A 1 195 ? -7.063 8.913 -18.297 1.00 66.56 195 ALA A O 1
ATOM 1559 N N . PRO A 1 196 ? -6.807 11.136 -18.456 1.00 70.12 196 PRO A N 1
ATOM 1560 C CA . PRO A 1 196 ? -5.385 11.108 -18.130 1.00 70.12 196 PRO A CA 1
ATOM 1561 C C . PRO A 1 196 ? -5.152 10.629 -16.694 1.00 70.12 196 PRO A C 1
ATOM 1563 O O . PRO A 1 196 ? -5.962 10.899 -15.803 1.00 70.12 196 PRO A O 1
ATOM 1566 N N . LEU A 1 197 ? -4.037 9.951 -16.439 1.00 68.25 197 LEU A N 1
ATOM 1567 C CA . LEU A 1 197 ? -3.695 9.427 -15.107 1.00 68.25 197 LEU A CA 1
ATOM 1568 C C . LEU A 1 197 ? -3.421 10.544 -14.098 1.00 68.25 197 LEU A C 1
ATOM 1570 O O . LEU A 1 197 ? -3.735 10.422 -12.914 1.00 68.25 197 LEU A O 1
ATOM 1574 N N . PHE A 1 198 ? -2.926 11.675 -14.595 1.00 72.12 198 PHE A N 1
ATOM 1575 C CA . PHE A 1 198 ? -2.720 12.899 -13.843 1.00 72.12 198 PHE A CA 1
ATOM 1576 C C . PHE A 1 198 ? -3.390 14.062 -14.571 1.00 72.12 198 PHE A C 1
ATOM 1578 O O . PHE A 1 198 ? -3.512 14.105 -15.789 1.00 72.12 198 PHE A O 1
ATOM 1585 N N . THR A 1 199 ? -3.843 15.039 -13.805 1.00 74.50 199 THR A N 1
ATOM 1586 C CA . THR A 1 199 ? -4.208 16.363 -14.309 1.00 74.50 199 THR A CA 1
ATOM 1587 C C . THR A 1 199 ? -3.216 17.373 -13.772 1.00 74.50 199 THR A C 1
ATOM 1589 O O . THR A 1 199 ? -2.516 17.103 -12.803 1.00 74.50 199 THR A O 1
ATOM 1592 N N . HIS A 1 200 ? -3.156 18.560 -14.362 1.00 72.56 200 HIS A N 1
ATOM 1593 C CA . HIS A 1 200 ? -2.322 19.631 -13.834 1.00 72.56 200 HIS A CA 1
ATOM 1594 C C . HIS A 1 200 ? -3.076 20.959 -13.831 1.00 72.56 200 HIS A C 1
ATOM 1596 O O . HIS A 1 200 ? -3.937 21.222 -14.674 1.00 72.56 200 HIS A O 1
ATOM 1602 N N . ASP A 1 201 ? -2.759 21.819 -12.863 1.00 74.69 201 ASP A N 1
ATOM 1603 C CA . ASP A 1 201 ? -3.277 23.193 -12.802 1.00 74.69 201 ASP A CA 1
ATOM 1604 C C . ASP A 1 201 ? -2.292 24.235 -13.370 1.00 74.69 201 ASP A C 1
ATOM 1606 O O . ASP A 1 201 ? -2.495 25.446 -13.227 1.00 74.69 201 ASP A O 1
ATOM 1610 N N . GLY A 1 202 ? -1.223 23.755 -14.017 1.00 69.88 202 GLY A N 1
ATOM 1611 C CA . GLY A 1 202 ? -0.080 24.537 -14.492 1.00 69.88 202 GLY A CA 1
ATOM 1612 C C . GLY A 1 202 ? 1.003 24.778 -13.436 1.00 69.88 202 GLY A C 1
ATOM 1613 O O . GLY A 1 202 ? 2.006 25.422 -13.735 1.00 69.88 202 GLY A O 1
ATOM 1614 N N . THR A 1 203 ? 0.816 24.308 -12.200 1.00 67.69 203 THR A N 1
ATOM 1615 C CA . THR A 1 203 ? 1.837 24.388 -11.143 1.00 67.69 203 THR A CA 1
ATOM 1616 C C . THR A 1 203 ? 2.051 23.089 -10.386 1.00 67.69 203 THR A C 1
ATOM 1618 O O . THR A 1 203 ? 3.106 22.929 -9.775 1.00 67.69 203 THR A O 1
ATOM 1621 N N . ARG A 1 204 ? 1.066 22.188 -10.390 1.00 68.06 204 ARG A N 1
ATOM 1622 C CA . ARG A 1 204 ? 1.120 20.901 -9.695 1.00 68.06 204 ARG A CA 1
ATOM 1623 C C . ARG A 1 204 ? 0.452 19.822 -10.527 1.00 68.06 204 ARG A C 1
ATOM 1625 O O . ARG A 1 204 ? -0.538 20.111 -11.203 1.00 68.06 204 ARG A O 1
ATOM 1632 N N . LEU A 1 205 ? 0.981 18.609 -10.414 1.00 67.56 205 LEU A N 1
ATOM 1633 C CA . LEU A 1 205 ? 0.307 17.392 -10.839 1.00 67.56 205 LEU A CA 1
ATOM 1634 C C . LEU A 1 205 ? -0.690 16.963 -9.765 1.00 67.56 205 LEU A C 1
ATOM 1636 O O . LEU A 1 205 ? -0.397 16.981 -8.573 1.00 67.56 205 LEU A O 1
ATOM 1640 N N . GLU A 1 206 ? -1.872 16.569 -10.201 1.00 72.69 206 GLU A N 1
ATOM 1641 C CA . GLU A 1 206 ? -2.938 16.023 -9.379 1.00 72.69 206 GLU A CA 1
ATOM 1642 C C . GLU A 1 206 ? -3.389 14.708 -10.032 1.00 72.69 206 GLU A C 1
ATOM 1644 O O . GLU A 1 206 ? -4.074 14.752 -11.062 1.00 72.69 206 GLU A O 1
ATOM 1649 N N . PRO A 1 207 ? -2.991 13.547 -9.478 1.00 70.88 207 PRO A N 1
ATOM 1650 C CA . PRO A 1 207 ? -3.487 12.245 -9.905 1.00 70.88 207 PRO A CA 1
ATOM 1651 C C . PRO A 1 207 ? -5.009 12.235 -10.028 1.00 70.88 207 PRO A C 1
ATOM 1653 O O . PRO A 1 207 ? -5.724 12.806 -9.196 1.00 70.88 207 PRO A O 1
ATOM 1656 N N . VAL A 1 208 ? -5.517 11.570 -11.055 1.00 75.31 208 VAL A N 1
ATOM 1657 C CA . VAL A 1 208 ? -6.950 11.391 -11.243 1.00 75.31 208 VAL A CA 1
ATOM 1658 C C . VAL A 1 208 ? -7.370 10.093 -10.574 1.00 75.31 208 VAL A C 1
ATOM 1660 O O . VAL A 1 208 ? -6.837 9.023 -10.850 1.00 75.31 208 VAL A O 1
ATOM 1663 N N . THR A 1 209 ? -8.351 10.185 -9.678 1.00 77.81 209 THR A N 1
ATOM 1664 C CA . THR A 1 209 ? -8.922 8.997 -9.049 1.00 77.81 209 THR A CA 1
ATOM 1665 C C . THR A 1 209 ? -9.822 8.256 -10.034 1.00 77.81 209 THR A C 1
ATOM 1667 O O . THR A 1 209 ? -10.839 8.783 -10.497 1.00 77.81 209 THR A O 1
ATOM 1670 N N . TYR A 1 210 ? -9.460 7.008 -10.316 1.00 78.88 210 TYR A N 1
ATOM 1671 C CA . TYR A 1 210 ? -10.220 6.070 -11.124 1.00 78.88 210 TYR A CA 1
ATOM 1672 C C . TYR A 1 210 ? -10.749 4.942 -10.248 1.00 78.88 210 TYR A C 1
ATOM 1674 O O . TYR A 1 210 ? -9.992 4.171 -9.669 1.00 78.88 210 TYR A O 1
ATOM 1682 N N . LEU A 1 211 ? -12.075 4.825 -10.179 1.00 73.75 211 LEU A N 1
ATOM 1683 C CA . LEU A 1 211 ? -12.759 3.715 -9.519 1.00 73.75 211 LEU A CA 1
ATOM 1684 C C . LEU A 1 211 ? -13.638 2.997 -10.548 1.00 73.75 211 LEU A C 1
ATOM 1686 O O . LEU A 1 211 ? -14.782 3.397 -10.794 1.00 73.75 211 LEU A O 1
ATOM 1690 N N . GLY A 1 212 ? -13.107 1.945 -11.169 1.00 69.50 212 GLY A N 1
ATOM 1691 C CA . GLY A 1 212 ? -13.809 1.130 -12.159 1.00 69.50 212 GLY A CA 1
ATOM 1692 C C . GLY A 1 212 ? -12.942 0.786 -13.366 1.00 69.50 212 GLY A C 1
ATOM 1693 O O . GLY A 1 212 ? -11.782 1.147 -13.437 1.00 69.50 212 GLY A O 1
ATOM 1694 N N . THR A 1 213 ? -13.525 0.103 -14.348 1.00 58.47 213 THR A N 1
ATOM 1695 C CA . THR A 1 213 ? -12.818 -0.323 -15.565 1.00 58.47 213 THR A CA 1
ATOM 1696 C C . THR A 1 213 ? -12.537 0.879 -16.471 1.00 58.47 213 THR A C 1
ATOM 1698 O O . THR A 1 213 ? -13.279 1.121 -17.428 1.00 58.47 213 THR A O 1
ATOM 1701 N N . ALA A 1 214 ? -11.539 1.685 -16.127 1.00 56.81 214 ALA A N 1
ATOM 1702 C CA . ALA A 1 214 ? -10.781 2.380 -17.150 1.00 56.81 214 ALA A CA 1
ATOM 1703 C C . ALA A 1 214 ? -10.104 1.293 -18.001 1.00 56.81 214 ALA A C 1
ATOM 1705 O O . ALA A 1 214 ? -9.745 0.249 -17.463 1.00 56.81 214 ALA A O 1
ATOM 1706 N N . ASN A 1 215 ? -10.052 1.450 -19.322 1.00 64.69 215 ASN A N 1
ATOM 1707 C CA . ASN A 1 215 ? -9.403 0.447 -20.169 1.00 64.69 215 ASN A CA 1
ATOM 1708 C C . ASN A 1 215 ? -7.942 0.850 -20.358 1.00 64.69 215 ASN A C 1
ATOM 1710 O O . ASN A 1 215 ? -7.482 0.927 -21.488 1.00 64.69 215 ASN A O 1
ATOM 1714 N N . PHE A 1 216 ? -7.249 1.168 -19.262 1.00 74.69 216 PHE A N 1
ATOM 1715 C CA . PHE A 1 216 ? -5.812 1.352 -19.364 1.00 74.69 216 PHE A CA 1
ATOM 1716 C C . PHE A 1 216 ? -5.189 -0.027 -19.494 1.00 74.69 216 PHE A C 1
ATOM 1718 O O . PHE A 1 216 ? -5.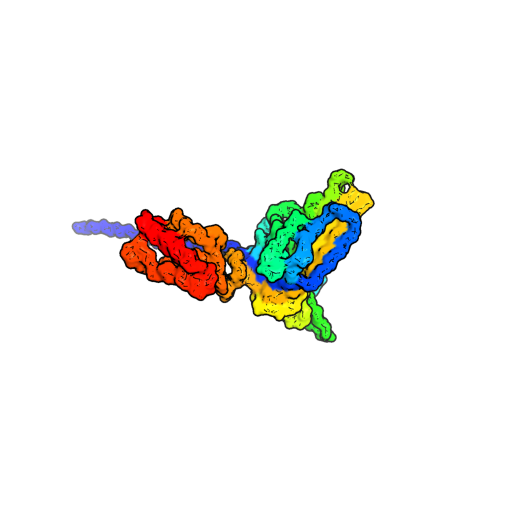465 -0.913 -18.671 1.00 74.69 216 PHE A O 1
ATOM 1725 N N . GLU A 1 217 ? -4.385 -0.182 -20.530 1.00 76.44 217 GLU A N 1
ATOM 1726 C CA . GLU A 1 217 ? -3.533 -1.340 -20.702 1.00 76.44 217 GLU A CA 1
ATOM 1727 C C . GLU A 1 217 ? -2.169 -0.949 -20.135 1.00 76.44 217 GLU A C 1
ATOM 1729 O O . GLU A 1 217 ? -1.674 0.137 -20.393 1.00 76.44 217 GLU A O 1
ATOM 1734 N N . GLY A 1 218 ? -1.597 -1.781 -19.277 1.00 76.69 218 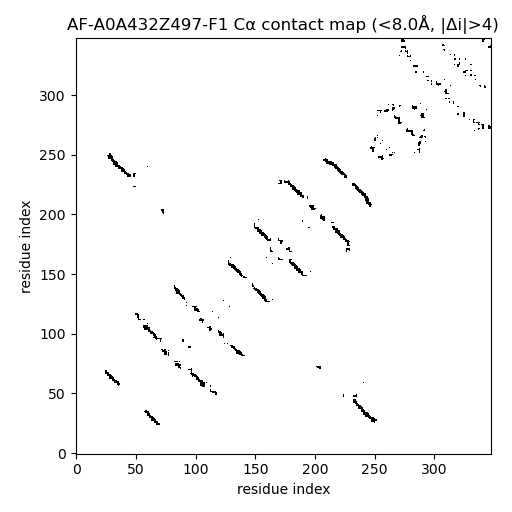GLY A N 1
ATOM 1735 C CA . GLY A 1 218 ? -0.255 -1.548 -18.755 1.00 76.69 218 GLY A CA 1
ATOM 1736 C C . GLY A 1 218 ? 0.684 -2.663 -19.166 1.00 76.69 218 GLY A C 1
ATOM 1737 O O . GLY A 1 218 ? 0.246 -3.808 -19.321 1.00 76.69 218 GLY A O 1
ATOM 1738 N N . ASN A 1 219 ? 1.962 -2.347 -19.297 1.00 79.25 219 ASN A N 1
ATOM 1739 C CA . ASN A 1 219 ? 3.035 -3.315 -19.381 1.00 79.25 219 ASN A CA 1
ATOM 1740 C C . ASN A 1 219 ? 3.905 -3.199 -18.129 1.00 79.25 219 ASN A C 1
ATOM 1742 O O . ASN A 1 219 ? 4.262 -2.111 -17.711 1.00 79.25 219 ASN A O 1
ATOM 1746 N N . PHE A 1 220 ? 4.225 -4.320 -17.497 1.00 80.56 220 PHE A N 1
ATOM 1747 C CA . PHE A 1 220 ? 5.371 -4.386 -16.599 1.00 80.56 220 PHE A CA 1
ATOM 1748 C C . PHE A 1 220 ? 6.435 -5.190 -17.303 1.00 80.56 220 PHE A C 1
ATOM 1750 O O . PHE A 1 220 ? 6.252 -6.391 -17.541 1.00 80.56 220 PHE A O 1
ATOM 1757 N N . TYR A 1 221 ? 7.536 -4.518 -17.563 1.00 79.88 221 TYR A N 1
ATOM 1758 C CA . TYR A 1 221 ? 8.713 -5.049 -18.186 1.00 79.88 221 TYR A CA 1
ATOM 1759 C C . TYR A 1 221 ? 9.772 -5.247 -17.107 1.00 79.88 221 TYR A C 1
ATOM 1761 O O . TYR A 1 221 ? 10.255 -4.315 -16.472 1.00 79.88 221 TYR A O 1
ATOM 1769 N N . TYR A 1 222 ? 10.135 -6.497 -16.849 1.00 81.00 222 TYR A N 1
ATOM 1770 C CA . TYR A 1 222 ? 11.295 -6.803 -16.026 1.00 81.00 222 TYR A CA 1
ATOM 1771 C C . TYR A 1 222 ? 12.387 -7.387 -16.893 1.00 81.00 222 TYR A C 1
ATOM 1773 O O . TYR A 1 222 ? 12.226 -8.456 -17.489 1.00 81.00 222 TYR A O 1
ATOM 1781 N N . TRP A 1 223 ? 13.535 -6.728 -16.871 1.00 80.06 223 TRP A N 1
ATOM 1782 C CA . TRP A 1 223 ? 14.693 -7.146 -17.620 1.00 80.06 223 TRP A CA 1
ATOM 1783 C C . TRP A 1 223 ? 15.903 -7.301 -16.713 1.00 80.06 223 TRP A C 1
ATOM 1785 O O . TRP A 1 223 ? 16.294 -6.414 -15.958 1.00 80.06 223 TRP A O 1
ATOM 1795 N N . GLN A 1 224 ? 16.512 -8.480 -16.780 1.00 80.00 224 GLN A N 1
ATOM 1796 C CA . GLN A 1 224 ? 17.761 -8.780 -16.103 1.00 80.00 224 GLN A CA 1
ATOM 1797 C C . GLN A 1 224 ? 18.825 -9.116 -17.138 1.00 80.00 224 GLN A C 1
ATOM 1799 O O . GLN A 1 224 ? 18.628 -10.015 -17.953 1.00 80.00 224 GLN A O 1
ATOM 1804 N N . GLU A 1 225 ? 19.990 -8.480 -17.035 1.00 79.50 225 GLU A N 1
ATOM 1805 C CA . GLU A 1 225 ? 21.180 -8.835 -17.807 1.00 79.50 225 GLU A CA 1
ATOM 1806 C C . GLU A 1 225 ? 22.322 -9.206 -16.851 1.00 79.50 225 GLU A C 1
ATOM 1808 O O . GLU A 1 225 ? 22.696 -8.435 -15.965 1.00 79.50 225 GLU A O 1
ATOM 1813 N N . VAL A 1 226 ? 22.913 -10.392 -17.026 1.00 77.75 226 VAL A N 1
ATOM 1814 C CA . VAL A 1 226 ? 24.110 -10.820 -16.290 1.00 77.75 226 VAL A CA 1
ATOM 1815 C C . VAL A 1 226 ? 25.293 -10.906 -17.247 1.00 77.75 226 VAL A C 1
ATOM 1817 O O . VAL A 1 226 ? 25.354 -11.772 -18.122 1.00 77.75 226 VAL A O 1
ATOM 1820 N N . ASN A 1 227 ? 26.284 -10.035 -17.053 1.00 79.75 227 ASN A N 1
ATOM 1821 C CA . ASN A 1 227 ? 27.498 -10.007 -17.864 1.00 79.75 227 ASN A CA 1
ATOM 1822 C C . ASN A 1 227 ? 28.628 -10.818 -17.212 1.00 79.75 227 ASN A C 1
ATOM 1824 O O . ASN A 1 227 ? 29.228 -10.401 -16.215 1.00 79.75 227 ASN A O 1
ATOM 1828 N N . TYR A 1 228 ? 28.994 -11.950 -17.822 1.00 78.00 228 TYR A N 1
ATOM 1829 C CA . TYR A 1 228 ? 30.100 -12.809 -17.370 1.00 78.00 228 TYR A CA 1
ATOM 1830 C C . TYR A 1 228 ? 31.450 -12.488 -18.041 1.00 78.00 228 TYR A C 1
ATOM 1832 O O . TYR A 1 228 ? 32.447 -13.177 -17.810 1.00 78.00 228 TYR A O 1
ATOM 1840 N N . GLY A 1 229 ? 31.509 -11.481 -18.915 1.00 75.62 229 GLY A N 1
ATOM 1841 C CA . GLY A 1 229 ? 32.692 -11.085 -19.687 1.00 75.62 229 GLY A CA 1
ATOM 1842 C C . GLY A 1 229 ? 33.002 -11.958 -20.914 1.00 75.62 229 GLY A C 1
ATOM 1843 O O . GLY A 1 229 ? 33.753 -11.525 -21.789 1.00 75.62 229 GLY A O 1
ATOM 1844 N N . GLU A 1 230 ? 32.434 -13.166 -21.013 1.00 79.88 230 GLU A N 1
ATOM 1845 C CA . GLU A 1 230 ? 32.508 -14.046 -22.199 1.00 79.88 230 GLU A CA 1
ATOM 1846 C C . GLU A 1 230 ? 31.153 -14.207 -22.924 1.00 79.88 230 GLU A C 1
ATOM 1848 O O . GLU A 1 230 ? 31.101 -14.829 -23.988 1.00 79.88 230 GLU A O 1
ATOM 1853 N N . GLY A 1 231 ? 30.080 -13.633 -22.370 1.00 77.75 231 GLY A N 1
ATOM 1854 C CA . GLY A 1 231 ? 28.699 -13.700 -22.847 1.00 77.75 231 GLY A CA 1
ATOM 1855 C C . GLY A 1 231 ? 27.742 -13.012 -21.868 1.00 77.75 231 GLY A C 1
ATOM 1856 O O . GLY A 1 231 ? 28.178 -12.583 -20.793 1.00 77.75 231 GLY A O 1
ATOM 1857 N N . TYR A 1 232 ? 26.474 -12.932 -22.265 1.00 76.62 232 TYR A N 1
ATOM 1858 C CA . TYR A 1 232 ? 25.376 -12.364 -21.487 1.00 76.62 232 TYR A CA 1
ATOM 1859 C C . TYR A 1 232 ? 24.298 -13.426 -21.327 1.00 76.62 232 TYR A C 1
ATOM 1861 O O . TYR A 1 232 ? 23.966 -14.088 -22.313 1.00 76.62 232 TYR A O 1
ATOM 1869 N N . ASP A 1 233 ? 23.777 -13.553 -20.116 1.00 80.31 233 ASP A N 1
ATOM 1870 C CA . ASP A 1 233 ? 22.504 -14.223 -19.878 1.00 80.31 233 ASP A CA 1
ATOM 1871 C C . ASP A 1 233 ? 21.473 -13.114 -19.659 1.00 80.31 233 ASP A C 1
ATOM 1873 O O . ASP A 1 233 ? 21.762 -12.154 -18.937 1.00 80.31 233 ASP A O 1
ATOM 1877 N N . TYR A 1 234 ? 20.302 -13.226 -20.285 1.00 81.12 234 TYR A N 1
ATOM 1878 C CA . TYR A 1 234 ? 19.211 -12.287 -20.046 1.00 81.12 234 TYR A CA 1
ATOM 1879 C C . TYR A 1 234 ? 17.884 -13.005 -19.800 1.00 81.12 234 TYR A C 1
ATOM 1881 O O . TYR A 1 234 ? 17.624 -14.078 -20.360 1.00 81.12 234 TYR A O 1
ATOM 1889 N N . ALA A 1 235 ? 17.074 -12.409 -18.928 1.00 77.88 235 ALA A N 1
ATOM 1890 C CA . ALA A 1 235 ? 15.676 -12.754 -18.708 1.00 77.88 235 ALA A CA 1
ATOM 1891 C C . ALA A 1 235 ? 14.826 -11.516 -18.969 1.00 77.88 235 ALA A C 1
ATOM 1893 O O . ALA A 1 235 ? 15.174 -10.430 -18.505 1.00 77.88 235 ALA A O 1
ATOM 1894 N N . GLU A 1 236 ? 13.727 -11.718 -19.682 1.00 82.31 236 GLU A N 1
ATOM 1895 C CA . GLU A 1 236 ? 12.738 -10.699 -20.009 1.00 82.31 236 GLU A CA 1
ATOM 1896 C C . GLU A 1 236 ? 11.359 -11.226 -19.614 1.00 82.31 236 GLU A C 1
ATOM 1898 O O . GLU A 1 236 ? 10.989 -12.368 -19.931 1.00 82.31 236 GLU A O 1
ATOM 1903 N N . ILE A 1 237 ? 10.629 -10.415 -18.859 1.00 79.44 237 ILE A N 1
ATOM 1904 C CA . ILE A 1 237 ? 9.270 -10.704 -18.428 1.00 79.44 237 ILE A CA 1
ATOM 1905 C C . ILE A 1 237 ? 8.412 -9.515 -18.802 1.00 79.44 237 ILE A C 1
ATOM 1907 O O . ILE A 1 237 ? 8.598 -8.449 -18.227 1.00 79.44 237 ILE A O 1
ATOM 1911 N N . ASP A 1 238 ? 7.425 -9.751 -19.659 1.00 82.50 238 ASP A N 1
ATOM 1912 C CA . ASP A 1 238 ? 6.391 -8.761 -19.932 1.00 82.50 238 ASP A CA 1
ATOM 1913 C C . ASP A 1 238 ? 5.085 -9.263 -19.341 1.00 82.50 238 ASP A C 1
ATOM 1915 O O . ASP A 1 238 ? 4.629 -10.384 -19.609 1.00 82.50 238 ASP A O 1
ATOM 1919 N N . LEU A 1 239 ? 4.472 -8.430 -18.516 1.00 81.38 239 LEU A N 1
ATOM 1920 C CA . LEU A 1 239 ? 3.147 -8.669 -17.981 1.00 81.38 239 LEU A CA 1
ATOM 1921 C C . LEU A 1 239 ? 2.220 -7.588 -18.513 1.00 81.38 239 LEU A C 1
ATOM 1923 O O . LEU A 1 239 ? 2.423 -6.409 -18.253 1.00 81.38 239 LEU A O 1
ATOM 1927 N N . TYR A 1 240 ? 1.189 -8.010 -19.234 1.00 84.50 240 TYR A N 1
ATOM 1928 C CA . TYR A 1 240 ? 0.152 -7.117 -19.728 1.00 84.50 240 TYR A CA 1
ATOM 1929 C C . TYR A 1 240 ? -1.003 -7.091 -18.740 1.00 84.50 240 TYR A C 1
ATOM 1931 O O . TYR A 1 240 ? -1.518 -8.151 -18.347 1.00 84.50 240 TYR A O 1
ATOM 1939 N N . PHE A 1 241 ? -1.454 -5.896 -18.375 1.00 84.44 241 PHE A N 1
ATOM 1940 C CA . PHE A 1 241 ? -2.504 -5.720 -17.384 1.00 84.44 241 PHE A CA 1
ATOM 1941 C C . PHE A 1 241 ? -3.653 -4.843 -17.852 1.00 84.44 241 PHE A C 1
ATOM 1943 O O . PHE A 1 241 ? -3.445 -3.921 -18.625 1.00 84.44 241 PHE A O 1
ATOM 1950 N N . ASP A 1 242 ? -4.836 -5.075 -17.279 1.00 84.38 242 ASP A N 1
ATOM 1951 C CA . ASP A 1 242 ? -5.917 -4.084 -17.262 1.00 84.38 242 ASP A CA 1
ATOM 1952 C C . ASP A 1 242 ? -5.919 -3.368 -15.911 1.00 84.38 242 ASP A C 1
ATOM 1954 O O . ASP A 1 242 ? -6.051 -4.023 -14.870 1.00 84.38 242 ASP A O 1
ATOM 1958 N N . ILE A 1 243 ? -5.859 -2.038 -15.897 1.00 82.44 243 ILE A N 1
ATOM 1959 C CA . ILE A 1 243 ? -5.970 -1.259 -14.655 1.00 82.44 243 ILE A CA 1
ATOM 1960 C C . ILE A 1 243 ? -7.439 -0.991 -14.348 1.00 82.44 243 ILE A C 1
ATOM 1962 O O . ILE A 1 243 ? -8.167 -0.385 -15.129 1.00 82.44 243 ILE A O 1
ATOM 1966 N N . HIS A 1 244 ? -7.885 -1.384 -13.158 1.00 83.00 244 HIS A N 1
ATOM 1967 C CA . HIS A 1 244 ? -9.271 -1.179 -12.729 1.00 83.00 244 HIS A CA 1
ATOM 1968 C C . HIS A 1 244 ? -9.430 -0.113 -11.646 1.00 83.00 244 HIS A C 1
ATOM 1970 O O . HIS A 1 244 ? -10.557 0.229 -11.270 1.00 83.00 244 HIS A O 1
ATOM 1976 N N . SER A 1 245 ? -8.337 0.370 -11.062 1.00 80.69 245 SER A N 1
ATOM 1977 C CA . SER A 1 245 ? -8.419 1.486 -10.129 1.00 80.69 245 SER A CA 1
ATOM 1978 C C . SER A 1 245 ? -7.092 2.174 -9.897 1.00 80.69 245 SER A C 1
ATOM 1980 O O . SER A 1 245 ? -6.054 1.527 -9.804 1.00 80.69 245 SER A O 1
ATOM 1982 N N . ILE A 1 246 ? -7.180 3.490 -9.727 1.00 82.19 246 ILE A N 1
ATOM 1983 C CA . ILE A 1 246 ? -6.098 4.373 -9.306 1.00 82.19 246 ILE A CA 1
ATOM 1984 C C . ILE A 1 246 ? -6.670 5.282 -8.230 1.00 82.19 246 ILE A C 1
ATOM 1986 O O . ILE A 1 246 ? -7.662 5.972 -8.473 1.00 82.19 246 ILE A O 1
ATOM 1990 N N . TYR A 1 247 ? -6.102 5.277 -7.032 1.00 83.62 247 TYR A N 1
ATOM 1991 C CA . TYR A 1 247 ? -6.644 6.053 -5.918 1.00 83.62 247 TYR A CA 1
ATOM 1992 C C . TYR A 1 247 ? -5.570 6.490 -4.928 1.00 83.62 247 TYR A C 1
ATOM 1994 O O . TYR A 1 247 ? -4.500 5.896 -4.863 1.00 83.62 247 TYR A O 1
ATOM 2002 N N . PHE A 1 248 ? -5.857 7.540 -4.156 1.00 81.56 248 PHE A N 1
ATOM 2003 C CA . PHE A 1 248 ? -5.004 7.952 -3.041 1.00 81.56 248 PHE A CA 1
ATOM 2004 C C . PHE A 1 248 ? -5.328 7.158 -1.796 1.00 81.56 248 PHE A C 1
ATOM 2006 O O . PHE A 1 248 ? -6.501 6.945 -1.527 1.00 81.56 248 PHE A O 1
ATOM 2013 N N . ASP A 1 249 ? -4.307 6.775 -1.048 1.00 79.12 249 ASP A N 1
ATOM 2014 C CA . ASP A 1 249 ? -4.431 6.025 0.200 1.00 79.12 249 ASP A CA 1
ATOM 2015 C C . ASP A 1 249 ? -3.308 6.492 1.130 1.00 79.12 249 ASP A C 1
ATOM 2017 O O . ASP A 1 249 ? -2.205 5.935 1.163 1.00 79.12 249 ASP A O 1
ATOM 2021 N N . ALA A 1 250 ? -3.533 7.637 1.773 1.00 80.19 250 ALA A N 1
ATOM 2022 C CA . ALA A 1 250 ? -2.514 8.383 2.498 1.00 80.19 250 ALA A CA 1
ATOM 2023 C C . ALA A 1 250 ? -1.922 7.594 3.672 1.00 80.19 250 ALA A C 1
ATOM 2025 O O . ALA A 1 250 ? -0.770 7.832 4.053 1.00 80.19 250 ALA A O 1
ATOM 2026 N N . ASP A 1 251 ? -2.684 6.671 4.247 1.00 74.69 251 ASP A N 1
ATOM 2027 C CA . ASP A 1 251 ? -2.297 5.850 5.389 1.00 74.69 251 ASP A CA 1
ATOM 2028 C C . ASP A 1 251 ? -2.073 4.368 5.049 1.00 74.69 251 ASP A C 1
ATOM 2030 O O . ASP A 1 251 ? -1.654 3.605 5.930 1.00 74.69 251 ASP A O 1
ATOM 2034 N N . LEU A 1 252 ? -2.206 3.999 3.770 1.00 74.75 252 LEU A N 1
ATOM 2035 C CA . LEU A 1 252 ? -1.949 2.664 3.229 1.00 74.75 252 LEU A CA 1
ATOM 2036 C C . LEU A 1 252 ? -2.810 1.592 3.873 1.00 74.75 252 LEU A C 1
ATOM 2038 O O . LEU A 1 252 ? -2.354 0.473 4.154 1.00 74.75 252 LEU A O 1
ATOM 2042 N N . ASP A 1 253 ? -4.045 1.961 4.155 1.00 70.12 253 ASP A N 1
ATOM 2043 C CA . ASP A 1 253 ? -4.992 1.102 4.820 1.00 70.12 253 ASP A CA 1
ATOM 2044 C C . ASP A 1 253 ? -5.693 0.172 3.800 1.00 70.12 253 ASP A C 1
ATOM 2046 O O . ASP A 1 253 ? -6.045 -0.963 4.128 1.00 70.12 253 ASP A O 1
ATOM 2050 N N . GLY A 1 254 ? -5.684 0.527 2.514 1.00 73.44 254 GLY A N 1
ATOM 2051 C CA . GLY A 1 254 ? -6.292 -0.221 1.418 1.00 73.44 254 GLY A CA 1
ATOM 2052 C C . GLY A 1 254 ? -7.640 0.352 0.984 1.00 73.44 254 GLY A C 1
ATOM 2053 O O . GLY A 1 254 ? -8.330 -0.264 0.166 1.00 73.44 254 GLY A O 1
ATOM 2054 N N . VAL A 1 255 ? -8.036 1.509 1.513 1.00 77.19 255 VAL A N 1
ATOM 2055 C CA . VAL A 1 255 ? -9.228 2.253 1.118 1.00 77.19 255 VAL A CA 1
ATOM 2056 C C . VAL A 1 255 ? -8.829 3.633 0.623 1.00 77.19 255 VAL A C 1
ATOM 2058 O O . VAL A 1 255 ? -8.044 4.342 1.229 1.00 77.19 255 VAL A O 1
ATOM 2061 N N . ALA A 1 256 ? -9.417 4.031 -0.503 1.00 79.50 256 ALA A N 1
ATOM 2062 C CA . ALA A 1 256 ? -9.154 5.342 -1.068 1.00 79.50 256 ALA A CA 1
ATOM 2063 C C . ALA A 1 256 ? -9.517 6.475 -0.093 1.00 79.50 256 ALA A C 1
ATOM 2065 O O . ALA A 1 256 ? -10.631 6.459 0.421 1.00 79.50 256 ALA A O 1
ATOM 2066 N N . ASP A 1 257 ? -8.682 7.507 0.048 1.00 79.50 257 ASP A N 1
ATOM 2067 C CA . ASP A 1 257 ? -8.878 8.683 0.918 1.00 79.50 257 ASP A CA 1
ATOM 2068 C C . ASP A 1 257 ? -10.268 9.328 0.761 1.00 79.50 257 ASP A C 1
ATOM 2070 O O . ASP A 1 257 ? -10.859 9.853 1.701 1.00 79.50 257 ASP A O 1
ATOM 2074 N N . GLU A 1 258 ? -10.823 9.317 -0.455 1.00 76.88 258 GLU A N 1
ATOM 2075 C CA . GLU A 1 258 ? -12.152 9.877 -0.734 1.00 76.88 258 GLU A CA 1
ATOM 2076 C C . GLU A 1 258 ? -13.319 8.998 -0.245 1.00 76.88 258 GLU A C 1
ATOM 2078 O O . GLU A 1 258 ? -14.446 9.482 -0.074 1.00 76.88 258 GLU A O 1
ATOM 2083 N N . LEU A 1 259 ? -13.057 7.707 -0.039 1.00 75.94 259 LEU A N 1
ATOM 2084 C CA . LEU A 1 259 ? -13.966 6.711 0.528 1.00 75.94 259 LEU A CA 1
ATOM 2085 C C . LEU A 1 259 ? -13.670 6.436 2.006 1.00 75.94 259 LEU A C 1
ATOM 2087 O O . LEU A 1 259 ? -14.552 5.936 2.718 1.00 75.94 259 LEU A O 1
ATOM 2091 N N . ASP A 1 260 ? -12.463 6.760 2.453 1.00 80.62 260 ASP A N 1
ATOM 2092 C CA . ASP A 1 260 ? -12.008 6.566 3.808 1.00 80.62 260 ASP A CA 1
ATOM 2093 C C . ASP A 1 260 ? -12.627 7.617 4.739 1.00 80.62 260 ASP A C 1
ATOM 2095 O O . ASP A 1 260 ? -12.724 8.817 4.478 1.00 80.62 260 ASP A O 1
ATOM 2099 N N . SER A 1 261 ? -13.174 7.116 5.841 1.00 85.00 261 SER A N 1
ATOM 2100 C CA . SER A 1 261 ? -13.770 7.942 6.883 1.00 85.00 261 SER A CA 1
ATOM 2101 C C . SER A 1 261 ? -12.772 8.322 7.981 1.00 85.00 261 SER A C 1
ATOM 2103 O O . SER A 1 261 ? -13.173 9.032 8.913 1.00 85.00 261 SER A O 1
ATOM 2105 N N . CYS A 1 262 ? -11.535 7.824 7.923 1.00 84.81 262 CYS A N 1
ATOM 2106 C CA . CYS A 1 262 ? -10.532 7.921 8.969 1.00 84.81 262 CYS A CA 1
ATOM 2107 C C . CYS A 1 262 ? -9.149 8.308 8.423 1.00 84.81 262 CYS A C 1
ATOM 2109 O O . CYS A 1 262 ? -8.305 7.442 8.348 1.00 84.81 262 CYS A O 1
ATOM 2111 N N . ASP A 1 263 ? -8.869 9.614 8.279 1.00 73.19 263 ASP A N 1
ATOM 2112 C CA . ASP A 1 263 ? -7.618 10.220 7.752 1.00 73.19 263 ASP A CA 1
ATOM 2113 C C . ASP A 1 263 ? -6.245 9.593 8.149 1.00 73.19 263 ASP A C 1
ATOM 2115 O O . ASP A 1 263 ? -5.214 9.996 7.611 1.00 73.19 263 ASP A O 1
ATOM 2119 N N . ALA A 1 264 ? -6.186 8.753 9.189 1.00 80.62 264 ALA A N 1
ATOM 2120 C CA . ALA A 1 264 ? -5.028 7.947 9.562 1.00 80.62 264 ALA A CA 1
ATOM 2121 C C . ALA A 1 264 ? -5.472 6.721 10.385 1.00 80.62 264 ALA A C 1
ATOM 2123 O O . ALA A 1 264 ? -5.519 6.763 11.624 1.00 80.62 264 ALA A O 1
ATOM 2124 N N . SER A 1 265 ? -5.784 5.635 9.698 1.00 83.62 265 SER A N 1
ATOM 2125 C CA . SER A 1 265 ? -6.102 4.320 10.215 1.00 83.62 265 SER A CA 1
ATOM 2126 C C . SER A 1 265 ? -4.923 3.698 10.958 1.00 83.62 265 SER A C 1
ATOM 2128 O O . SER A 1 265 ? -3.790 3.594 10.480 1.00 83.62 265 SER A O 1
ATOM 2130 N N . VAL A 1 266 ? -5.176 3.228 12.178 1.00 84.19 266 VAL A N 1
ATOM 2131 C CA . VAL A 1 266 ? -4.180 2.463 12.935 1.00 84.19 266 VAL A CA 1
ATOM 2132 C C . VAL A 1 266 ? -4.174 1.031 12.409 1.00 84.19 266 VAL A C 1
ATOM 2134 O O . VAL A 1 266 ? -4.962 0.213 12.866 1.00 84.19 266 VAL A O 1
ATOM 2137 N N . THR A 1 267 ? -3.286 0.689 11.478 1.00 83.44 267 THR A N 1
ATOM 2138 C CA . THR A 1 267 ? -3.245 -0.662 10.895 1.00 83.44 267 THR A CA 1
ATOM 2139 C C . THR A 1 267 ? -2.467 -1.676 11.749 1.00 83.44 267 THR A C 1
ATOM 2141 O O . THR A 1 267 ? -1.523 -1.357 12.479 1.00 83.44 267 THR A O 1
ATOM 2144 N N . GLY A 1 268 ? -2.888 -2.942 11.669 1.00 85.69 268 GLY A N 1
ATOM 2145 C CA . GLY A 1 268 ? -2.201 -4.089 12.266 1.00 85.69 268 GLY A CA 1
ATOM 2146 C C . GLY A 1 268 ? -2.388 -4.291 13.778 1.00 85.69 268 GLY A C 1
ATOM 2147 O O . GLY A 1 268 ? -2.921 -3.464 14.518 1.00 85.69 268 GLY A O 1
ATOM 2148 N N . GLY A 1 269 ? -1.931 -5.453 14.253 1.00 93.19 269 GLY A N 1
ATOM 2149 C CA . GLY A 1 269 ? -1.950 -5.820 15.669 1.00 93.19 269 GLY A CA 1
ATOM 2150 C C . GLY A 1 269 ? -3.345 -6.126 16.224 1.00 93.19 269 GLY A C 1
ATOM 2151 O O . GLY A 1 269 ? -4.216 -6.668 15.545 1.00 93.19 269 GLY A O 1
ATOM 2152 N N . THR A 1 270 ? -3.536 -5.832 17.508 1.00 97.44 270 THR A N 1
ATOM 2153 C CA . THR A 1 270 ? -4.785 -6.079 18.235 1.00 97.44 270 THR A CA 1
ATOM 2154 C C . THR A 1 270 ? -5.342 -4.791 18.824 1.00 97.44 270 THR A C 1
ATOM 2156 O O . THR A 1 270 ? -4.616 -3.841 19.123 1.00 97.44 270 THR A O 1
ATOM 2159 N N . VAL A 1 271 ? -6.657 -4.756 19.029 1.00 96.38 271 VAL A N 1
ATOM 2160 C CA . VAL A 1 271 ? -7.338 -3.589 19.591 1.00 96.38 271 VAL A CA 1
ATOM 2161 C C . VAL A 1 271 ? -6.945 -3.432 21.057 1.00 96.38 271 VAL A C 1
ATOM 2163 O O . VAL A 1 271 ? -7.175 -4.331 21.875 1.00 96.38 271 VAL A O 1
ATOM 2166 N N . THR A 1 272 ? -6.391 -2.275 21.404 1.00 96.31 272 THR A N 1
ATOM 2167 C CA . THR A 1 272 ? -5.945 -1.927 22.757 1.00 96.31 272 THR A CA 1
ATOM 2168 C C . THR A 1 272 ? -6.723 -0.737 23.322 1.00 96.31 272 THR A C 1
ATOM 2170 O O . THR A 1 272 ? -7.110 0.186 22.617 1.00 96.31 272 THR A O 1
ATOM 2173 N N . PHE A 1 273 ? -6.956 -0.752 24.634 1.00 95.25 273 PHE A N 1
ATOM 2174 C CA . PHE A 1 273 ? -7.577 0.343 25.379 1.00 95.25 273 PHE A CA 1
ATOM 2175 C C . PHE A 1 273 ? -6.623 0.769 26.501 1.00 95.25 273 PHE A C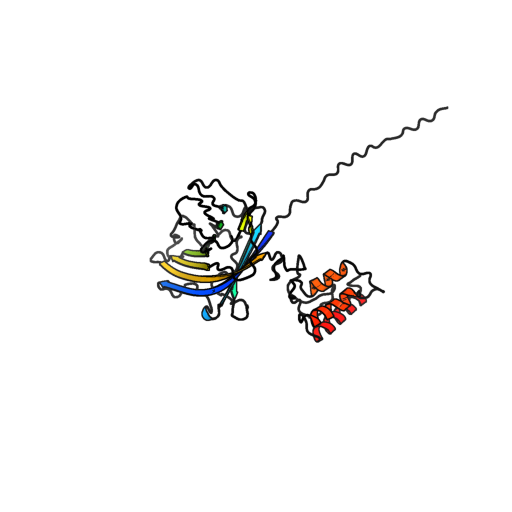 1
ATOM 2177 O O . PHE A 1 273 ? -6.609 0.184 27.592 1.00 95.25 273 PHE A O 1
ATOM 2184 N N . GLY A 1 274 ? -5.763 1.750 26.219 1.00 92.06 274 GLY A N 1
ATOM 2185 C CA . GLY A 1 274 ? -4.638 2.094 27.090 1.00 92.06 274 GLY A CA 1
ATOM 2186 C C . GLY A 1 274 ? -3.639 0.934 27.176 1.00 92.06 274 GLY A C 1
ATOM 2187 O O . GLY A 1 274 ? -3.110 0.490 26.169 1.00 92.06 274 GLY A O 1
ATOM 2188 N N . GLU A 1 275 ? -3.389 0.410 28.378 1.00 92.69 275 GLU A N 1
ATOM 2189 C CA . GLU A 1 275 ? -2.499 -0.751 28.584 1.00 92.69 275 GLU A CA 1
ATOM 2190 C C . GLU A 1 275 ? -3.190 -2.120 28.388 1.00 92.69 275 GLU A C 1
ATOM 2192 O O . GLU A 1 275 ? -2.564 -3.162 28.584 1.00 92.69 275 GLU A O 1
ATOM 2197 N N . TYR A 1 276 ? -4.489 -2.141 28.064 1.00 95.69 276 TYR A N 1
ATOM 2198 C CA . TYR A 1 276 ? -5.276 -3.372 27.951 1.00 95.69 276 TYR A CA 1
ATOM 2199 C C . TYR A 1 276 ? -5.417 -3.804 26.498 1.00 95.69 276 TYR A C 1
ATOM 2201 O O . TYR A 1 276 ? -6.227 -3.245 25.765 1.00 95.69 276 TYR A O 1
ATOM 2209 N N . ASP A 1 277 ? -4.695 -4.851 26.124 1.00 97.06 277 ASP A N 1
ATOM 2210 C CA . ASP A 1 277 ? -4.895 -5.571 24.871 1.00 97.06 277 ASP A CA 1
ATOM 2211 C C . ASP A 1 277 ? -6.152 -6.452 24.945 1.00 97.06 277 ASP A C 1
ATOM 2213 O O . ASP A 1 277 ? -6.339 -7.228 25.891 1.00 97.06 277 ASP A O 1
ATOM 2217 N N . SER A 1 278 ? -7.048 -6.303 23.972 1.00 97.69 278 SER A N 1
ATOM 2218 C CA . SER A 1 278 ? -8.246 -7.132 23.865 1.00 97.69 278 SER A CA 1
ATOM 2219 C C . SER A 1 278 ? -7.954 -8.525 23.303 1.00 97.69 278 SER A C 1
ATOM 2221 O O . SER A 1 278 ? -8.709 -9.451 23.595 1.00 97.69 278 SER A O 1
ATOM 2223 N N . GLY A 1 279 ? -6.880 -8.694 22.528 1.00 97.69 279 GLY A N 1
ATOM 2224 C CA . GLY A 1 279 ? -6.600 -9.893 21.739 1.00 97.69 279 GLY A CA 1
ATOM 2225 C C . GLY A 1 279 ? -7.509 -10.068 20.517 1.00 97.69 279 GLY A C 1
ATOM 2226 O O . GLY A 1 279 ? -7.421 -11.100 19.861 1.00 97.69 279 GLY A O 1
ATOM 2227 N N . VAL A 1 280 ? -8.388 -9.101 20.234 1.00 97.69 280 VAL A N 1
ATOM 2228 C CA . VAL A 1 280 ? -9.159 -9.033 18.986 1.00 97.69 280 VAL A CA 1
ATOM 2229 C C . VAL A 1 280 ? -8.297 -8.331 17.951 1.00 97.69 280 VAL A C 1
ATOM 2231 O O . VAL A 1 280 ? -7.740 -7.272 18.241 1.00 97.69 280 VAL A O 1
ATOM 2234 N N . GLU A 1 281 ? -8.173 -8.938 16.779 1.00 97.38 281 GLU A N 1
ATOM 2235 C CA . GLU A 1 281 ? -7.407 -8.398 15.660 1.00 97.38 281 GLU A CA 1
ATOM 2236 C C . GLU A 1 281 ? -7.964 -7.038 15.225 1.00 97.38 281 GLU A C 1
ATOM 2238 O O . GLU A 1 281 ? -9.181 -6.832 15.186 1.00 97.38 281 GLU A O 1
ATOM 2243 N N . ASN A 1 282 ? -7.072 -6.089 14.946 1.00 95.88 282 ASN A N 1
ATOM 2244 C CA . ASN A 1 282 ? -7.459 -4.751 14.519 1.00 95.88 282 ASN A CA 1
ATOM 2245 C C . ASN A 1 282 ? -7.708 -4.710 13.007 1.00 95.88 282 ASN A C 1
ATOM 2247 O O . ASN A 1 282 ? -6.937 -4.131 12.247 1.00 95.88 282 ASN A O 1
ATOM 2251 N N . VAL A 1 283 ? -8.765 -5.398 12.584 1.00 93.06 283 VAL A N 1
ATOM 2252 C CA . VAL A 1 283 ? -9.131 -5.534 11.172 1.00 93.06 283 VAL A CA 1
ATOM 2253 C C . VAL A 1 283 ? -9.727 -4.242 10.607 1.00 93.06 283 VAL A C 1
ATOM 2255 O O . VAL A 1 283 ? -10.351 -3.456 11.327 1.00 93.06 283 VAL A O 1
ATOM 2258 N N . MET A 1 284 ? -9.563 -4.061 9.301 1.00 90.44 284 MET A N 1
ATOM 2259 C CA . MET A 1 284 ? -10.170 -2.983 8.530 1.00 90.44 284 MET A CA 1
ATOM 2260 C C . MET A 1 284 ? -11.676 -3.183 8.349 1.00 90.44 284 MET A C 1
ATOM 2262 O O . MET A 1 284 ? -12.133 -4.292 8.056 1.00 90.44 284 MET A O 1
ATOM 2266 N N . ALA A 1 285 ? -12.462 -2.119 8.498 1.00 89.25 285 ALA A N 1
ATOM 2267 C CA . ALA A 1 285 ? -13.855 -2.109 8.071 1.00 89.25 285 ALA A CA 1
ATOM 2268 C C . ALA A 1 285 ? -13.978 -1.629 6.615 1.00 89.25 285 ALA A C 1
ATOM 2270 O O . ALA A 1 285 ? -13.071 -1.038 6.050 1.00 89.25 285 ALA A O 1
ATOM 2271 N N . SER A 1 286 ? -15.141 -1.836 5.993 1.00 83.50 286 SER A N 1
ATOM 2272 C CA . SER A 1 286 ? -15.380 -1.467 4.587 1.00 83.50 286 SER A CA 1
ATOM 2273 C C . SER A 1 286 ? -15.401 0.046 4.307 1.00 83.50 286 SER A C 1
ATOM 2275 O O . SER A 1 286 ? -15.831 0.455 3.234 1.00 83.50 286 SER A O 1
ATOM 2277 N N . ASN A 1 287 ? -15.090 0.875 5.299 1.00 82.12 287 ASN A N 1
ATOM 2278 C CA . ASN A 1 287 ? -15.087 2.333 5.229 1.00 82.12 287 ASN A CA 1
ATOM 2279 C C . ASN A 1 287 ? -13.697 2.927 5.530 1.00 82.12 287 ASN A C 1
ATOM 2281 O O . ASN A 1 287 ? -13.649 4.072 5.975 1.00 82.12 287 ASN A O 1
ATOM 2285 N N . GLY A 1 288 ? -12.633 2.129 5.376 1.00 83.69 288 GLY A N 1
ATOM 2286 C CA . GLY A 1 288 ? -11.227 2.482 5.641 1.00 83.69 288 GLY A CA 1
ATOM 2287 C C . GLY A 1 288 ? -10.848 2.300 7.102 1.00 83.69 288 GLY A C 1
ATOM 2288 O O . GLY A 1 288 ? -10.046 1.449 7.452 1.00 83.69 288 GLY A O 1
ATOM 2289 N N . CYS A 1 289 ? -11.605 2.913 8.005 1.00 90.50 289 CYS A N 1
ATOM 2290 C CA . CYS A 1 289 ? -11.367 2.807 9.444 1.00 90.50 289 CYS A CA 1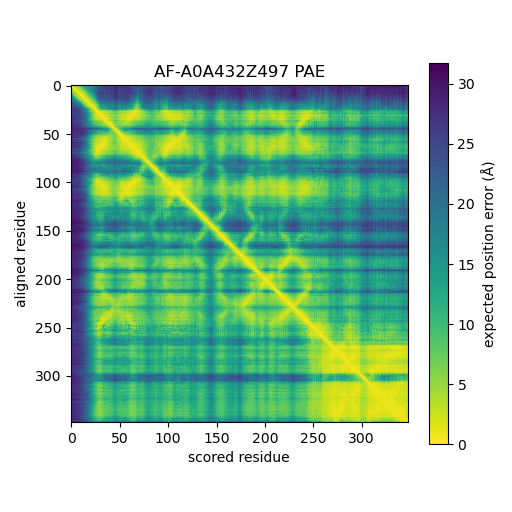
ATOM 2291 C C . CYS A 1 289 ? -11.128 1.377 9.973 1.00 90.50 289 CYS A C 1
ATOM 2293 O O . CYS A 1 289 ? -11.960 0.471 9.809 1.00 90.50 289 CYS A O 1
ATOM 2295 N N . THR A 1 290 ? -10.086 1.196 10.783 1.00 94.56 290 THR A N 1
ATOM 2296 C CA . THR A 1 290 ? -9.937 -0.030 11.574 1.00 94.56 290 THR A CA 1
ATOM 2297 C C . THR A 1 290 ? -10.917 -0.075 12.750 1.00 94.56 290 THR A C 1
ATOM 2299 O O . THR A 1 290 ? -11.598 0.901 13.115 1.00 94.56 290 THR A O 1
ATOM 2302 N N . VAL A 1 291 ? -10.996 -1.238 13.405 1.00 95.75 291 VAL A N 1
ATOM 2303 C CA . VAL A 1 291 ? -11.742 -1.381 14.664 1.00 95.75 291 VAL A CA 1
ATOM 2304 C C . VAL A 1 291 ? -11.280 -0.349 15.698 1.00 95.75 291 VAL A C 1
ATOM 2306 O O . VAL A 1 291 ? -12.120 0.213 16.407 1.00 95.75 291 VAL A O 1
ATOM 2309 N N . MET A 1 292 ? -9.976 -0.081 15.794 1.00 95.19 292 MET A N 1
ATOM 2310 C CA . MET A 1 292 ? -9.412 0.906 16.712 1.00 95.19 292 MET A CA 1
ATOM 2311 C C . MET A 1 292 ? -9.884 2.324 16.386 1.00 95.19 292 MET A C 1
ATOM 2313 O O . MET A 1 292 ? -10.313 3.042 17.293 1.00 95.19 292 MET A O 1
ATOM 2317 N N . ASP A 1 293 ? -9.878 2.713 15.114 1.00 93.06 293 ASP A N 1
ATOM 2318 C CA . ASP A 1 293 ? -10.248 4.072 14.692 1.00 93.06 293 ASP A CA 1
ATOM 2319 C C . ASP A 1 293 ? -11.713 4.363 14.995 1.00 93.06 293 ASP A C 1
ATOM 2321 O O . ASP A 1 293 ? -12.066 5.429 15.507 1.00 93.06 293 ASP A O 1
ATOM 2325 N N . SER A 1 294 ? -12.562 3.345 14.843 1.00 93.81 294 SER A N 1
ATOM 2326 C CA . SER A 1 294 ? -13.964 3.410 15.257 1.00 93.81 294 SER A CA 1
ATOM 2327 C C . SER A 1 294 ? -14.127 3.745 16.749 1.00 93.81 294 SER A C 1
ATOM 2329 O O . SER A 1 294 ? -15.085 4.418 17.139 1.00 93.81 294 SER A O 1
ATOM 2331 N N . TYR A 1 295 ? -13.206 3.293 17.608 1.00 93.88 295 TYR A N 1
ATOM 2332 C CA . TYR A 1 295 ? -13.180 3.655 19.027 1.00 93.88 295 TYR A CA 1
ATOM 2333 C C . TYR A 1 295 ? -12.574 5.039 19.275 1.00 93.88 295 TYR A C 1
ATOM 2335 O O . TYR A 1 295 ? -13.113 5.782 20.100 1.00 93.88 295 TYR A O 1
ATOM 2343 N N . LEU A 1 296 ? -11.509 5.415 18.564 1.00 91.00 296 LEU A N 1
ATOM 2344 C CA . LEU A 1 296 ? -10.886 6.740 18.676 1.00 91.00 296 LEU A CA 1
ATOM 2345 C C . LEU A 1 296 ? -11.856 7.858 18.269 1.00 91.00 296 LEU A C 1
ATOM 2347 O O . LEU A 1 296 ? -11.946 8.879 18.955 1.00 91.00 296 LEU A O 1
ATOM 2351 N N . ALA A 1 297 ? -12.684 7.623 17.248 1.00 89.75 297 ALA A N 1
ATOM 2352 C CA . ALA A 1 297 ? -13.737 8.543 16.821 1.00 89.75 297 ALA A CA 1
ATOM 2353 C C . ALA A 1 297 ? -14.752 8.864 17.941 1.00 89.75 297 ALA A C 1
ATOM 2355 O O . ALA A 1 297 ? -15.357 9.940 17.958 1.00 89.75 297 ALA A O 1
ATOM 2356 N N . CYS A 1 298 ? -14.931 7.965 18.917 1.00 89.12 298 CYS A N 1
ATOM 2357 C CA . CYS A 1 298 ? -15.819 8.200 20.054 1.00 89.12 298 CYS A CA 1
ATOM 2358 C C . CYS A 1 298 ? -15.241 9.136 21.125 1.00 89.12 298 CYS A C 1
ATOM 2360 O O . CYS A 1 298 ? -16.022 9.773 21.847 1.00 89.12 298 CYS A O 1
ATOM 2362 N N . ASP A 1 299 ? -13.915 9.236 21.248 1.00 76.94 299 ASP A N 1
ATOM 2363 C CA . ASP A 1 299 ? -13.266 10.047 22.288 1.00 76.94 299 ASP A CA 1
ATOM 2364 C C . ASP A 1 299 ? -13.441 11.557 22.025 1.00 76.94 299 ASP A C 1
ATOM 2366 O O . ASP A 1 299 ? -13.495 12.377 22.944 1.00 76.94 299 ASP A O 1
ATOM 2370 N N . ALA A 1 300 ? -13.694 11.934 20.768 1.00 64.06 300 ALA A N 1
ATOM 2371 C CA . ALA A 1 300 ? -13.817 13.321 20.324 1.00 64.06 300 ALA A CA 1
ATOM 2372 C C . ALA A 1 300 ? -15.030 14.107 20.882 1.00 64.06 300 ALA A C 1
ATOM 2374 O O . ALA A 1 300 ? -15.122 15.318 20.662 1.00 64.06 300 ALA A O 1
ATOM 2375 N N . GLY A 1 301 ? -15.978 13.492 21.609 1.00 58.22 301 GLY A N 1
ATOM 2376 C CA . GLY A 1 301 ? -17.199 14.220 22.007 1.00 58.22 301 GLY A CA 1
ATOM 2377 C C . GLY A 1 301 ? -18.032 13.705 23.182 1.00 58.22 301 GLY A C 1
ATOM 2378 O O . GLY A 1 301 ? -19.066 14.305 23.495 1.00 58.22 301 GLY A O 1
ATOM 2379 N N . GLY A 1 302 ? -17.641 12.621 23.856 1.00 65.75 302 GLY A N 1
ATOM 2380 C CA . GLY A 1 302 ? -18.470 11.985 24.884 1.00 65.75 302 GLY A CA 1
ATOM 2381 C C . GLY A 1 302 ? -18.092 12.344 26.323 1.00 65.75 302 GLY A C 1
ATOM 2382 O O . GLY A 1 302 ? -17.021 11.991 26.797 1.00 65.75 302 GLY A O 1
ATOM 2383 N N . GLN A 1 303 ? -19.008 12.934 27.105 1.00 69.50 303 GLN A N 1
ATOM 2384 C CA . GLN A 1 303 ? -18.847 12.921 28.567 1.00 69.50 303 GLN A CA 1
ATOM 2385 C C . GLN A 1 303 ? -19.066 11.498 29.098 1.00 69.50 303 GLN A C 1
ATOM 2387 O O . GLN A 1 303 ? -20.184 10.976 29.048 1.00 69.50 303 GLN A O 1
ATOM 2392 N N . SER A 1 304 ? -18.016 10.889 29.659 1.00 73.38 304 SER A N 1
ATOM 2393 C CA . SER A 1 304 ? -18.135 9.641 30.419 1.00 73.38 304 SER A CA 1
ATOM 2394 C C . SER A 1 304 ? -19.155 9.816 31.548 1.00 73.38 304 SER A C 1
ATOM 2396 O O . SER A 1 304 ? -18.980 10.612 32.477 1.00 73.38 304 SER A O 1
ATOM 2398 N N . MET A 1 305 ? -20.245 9.052 31.489 1.00 67.12 305 MET A N 1
ATOM 2399 C CA . MET A 1 305 ? -21.185 8.973 32.598 1.00 67.12 305 MET A CA 1
ATOM 2400 C C . MET A 1 305 ? -20.583 8.043 33.655 1.00 67.12 305 MET A C 1
ATOM 2402 O O . MET A 1 305 ? -20.623 6.824 33.523 1.00 67.12 305 MET A O 1
ATOM 2406 N N . TYR A 1 306 ? -20.055 8.625 34.733 1.00 81.62 306 TYR A N 1
ATOM 2407 C CA . TYR A 1 306 ? -19.604 7.907 35.935 1.00 81.62 306 TYR A CA 1
ATOM 2408 C C . TYR A 1 306 ? -18.303 7.092 35.803 1.00 81.62 306 TYR A C 1
ATOM 2410 O O . TYR A 1 306 ? -18.128 6.099 36.511 1.00 81.62 306 TYR A O 1
ATOM 2418 N N . GLY A 1 307 ? -17.354 7.538 34.974 1.00 85.62 307 GLY A N 1
ATOM 2419 C CA . GLY A 1 307 ? -15.997 6.976 34.935 1.00 85.62 307 GLY A CA 1
ATOM 2420 C C . GLY A 1 307 ? -15.921 5.567 34.345 1.00 85.62 307 GLY A C 1
ATOM 2421 O O . GLY A 1 307 ? -15.022 4.808 34.710 1.00 85.62 307 GLY A O 1
ATOM 2422 N N . GLY A 1 308 ? -16.889 5.225 33.494 1.00 91.62 308 GLY A N 1
ATOM 2423 C CA . GLY A 1 308 ? -16.876 4.058 32.620 1.00 91.62 308 GLY A CA 1
ATOM 2424 C C . GLY A 1 308 ? -16.931 4.470 31.145 1.00 91.62 308 GLY A C 1
ATOM 2425 O O . GLY A 1 308 ? -16.924 5.671 30.856 1.00 91.62 308 GLY A O 1
ATOM 2426 N N . PRO A 1 309 ? -17.048 3.494 30.233 1.00 93.12 309 PRO A N 1
ATOM 2427 C CA . PRO A 1 309 ? -17.132 3.782 28.810 1.00 93.12 309 PRO A CA 1
ATOM 2428 C C . PRO A 1 309 ? -18.352 4.642 28.474 1.00 93.12 309 PRO A C 1
ATOM 2430 O O . PRO A 1 309 ? -19.431 4.495 29.066 1.00 93.12 309 PRO A O 1
ATOM 2433 N N . THR A 1 310 ? -18.180 5.543 27.521 1.00 92.88 310 THR A N 1
ATOM 2434 C CA . THR A 1 310 ? -19.223 6.376 26.934 1.00 92.88 310 THR A CA 1
ATOM 2435 C C . THR A 1 310 ? -20.249 5.528 26.181 1.00 92.88 310 THR A C 1
ATOM 2437 O O . THR A 1 310 ? -20.015 4.378 25.811 1.00 92.88 310 THR A O 1
ATOM 2440 N N . TYR A 1 311 ? -21.430 6.097 25.924 1.00 91.81 311 TYR A N 1
ATOM 2441 C CA . TYR A 1 311 ? -22.432 5.405 25.109 1.00 91.81 311 TYR A CA 1
ATOM 2442 C C . TYR A 1 311 ? -21.914 5.104 23.695 1.00 91.81 311 TYR A C 1
ATOM 2444 O O . TYR A 1 311 ? -22.237 4.043 23.170 1.00 91.81 311 TYR A O 1
ATOM 2452 N N . CYS A 1 312 ? -21.103 6.003 23.125 1.00 93.44 312 CYS A N 1
ATOM 2453 C CA . CYS A 1 312 ? -20.501 5.832 21.806 1.00 93.44 312 CYS A CA 1
ATOM 2454 C C . CYS A 1 312 ? -19.625 4.575 21.767 1.00 93.44 312 CYS A C 1
ATOM 2456 O O . CYS A 1 312 ? -19.951 3.639 21.041 1.00 93.44 312 CYS A O 1
ATOM 2458 N N . GLU A 1 313 ? -18.620 4.473 22.644 1.00 94.69 313 GLU A N 1
ATOM 2459 C CA . GLU A 1 313 ? -17.703 3.320 22.673 1.00 94.69 313 GLU A CA 1
ATOM 2460 C C . GLU A 1 313 ? -18.454 1.999 22.910 1.00 94.69 313 GLU A C 1
ATOM 2462 O O . GLU A 1 313 ? -18.136 0.951 22.351 1.00 94.69 313 GLU A O 1
ATOM 2467 N N . MET A 1 314 ? -19.525 2.032 23.709 1.00 93.62 314 MET A N 1
ATOM 2468 C CA . MET A 1 314 ? -20.352 0.848 23.944 1.00 93.62 314 MET A CA 1
ATOM 2469 C C . MET A 1 314 ? -21.162 0.400 22.716 1.00 93.62 314 MET A C 1
ATOM 2471 O O . MET A 1 314 ? -21.601 -0.757 22.698 1.00 93.62 314 MET A O 1
ATOM 2475 N N . GLN A 1 315 ? -21.419 1.294 21.755 1.00 95.75 315 GLN A N 1
ATOM 2476 C CA . GLN A 1 315 ? -22.113 0.999 20.498 1.00 95.75 315 GLN A CA 1
ATOM 2477 C C . GLN A 1 315 ? -21.163 0.571 19.376 1.00 95.75 315 GLN A C 1
ATOM 2479 O O . GLN A 1 315 ? -21.605 -0.214 18.541 1.00 95.75 315 GLN A O 1
ATOM 2484 N N . VAL A 1 316 ? -19.893 0.998 19.385 1.00 95.94 316 VAL A N 1
ATOM 2485 C CA . VAL A 1 316 ? -18.901 0.681 18.334 1.00 95.94 316 VAL A CA 1
ATOM 2486 C C . VAL A 1 316 ? -18.845 -0.818 18.037 1.00 95.94 316 VAL A C 1
ATOM 2488 O O . VAL A 1 316 ? -19.191 -1.224 16.932 1.00 95.94 316 VAL A O 1
ATOM 2491 N N . ALA A 1 317 ? -18.569 -1.661 19.042 1.00 96.81 317 ALA A N 1
ATOM 2492 C CA . ALA A 1 317 ? -18.524 -3.118 18.852 1.00 96.81 317 ALA A CA 1
ATOM 2493 C C . ALA A 1 317 ? -19.808 -3.700 18.233 1.00 96.81 317 ALA A C 1
ATOM 2495 O O . ALA A 1 317 ? -19.759 -4.659 17.471 1.00 96.81 317 ALA A O 1
ATOM 2496 N N . TYR A 1 318 ? -20.980 -3.145 18.559 1.00 96.94 318 TYR A N 1
ATOM 2497 C CA . TYR A 1 318 ? -22.230 -3.629 17.972 1.00 96.94 318 TYR A CA 1
ATOM 2498 C C . TYR A 1 318 ? -22.443 -3.159 16.538 1.00 96.94 318 TYR A C 1
ATOM 2500 O O . TYR A 1 318 ? -23.104 -3.883 15.794 1.00 96.94 318 TYR A O 1
ATOM 2508 N N . SER A 1 319 ? -21.938 -1.978 16.165 1.00 96.06 319 SER A N 1
ATOM 2509 C CA . SER A 1 319 ? -21.936 -1.569 14.760 1.00 96.06 319 SER A CA 1
ATOM 2510 C C . SER A 1 319 ? -21.035 -2.501 13.971 1.00 96.06 319 SER A C 1
ATOM 2512 O O . SER A 1 319 ? -21.546 -3.196 13.108 1.00 96.06 319 SER A O 1
ATOM 2514 N N . LEU A 1 320 ? -19.778 -2.660 14.394 1.00 96.19 320 LEU A N 1
ATOM 2515 C CA . LEU A 1 320 ? -18.803 -3.537 13.738 1.00 96.19 320 LEU A CA 1
ATOM 2516 C C . LEU A 1 320 ? -19.334 -4.967 13.545 1.00 96.19 320 LEU A C 1
ATOM 2518 O O . LEU A 1 320 ? -19.195 -5.546 12.476 1.00 96.19 320 LEU A O 1
ATOM 2522 N N . TYR A 1 321 ? -20.028 -5.527 14.540 1.00 97.38 321 TYR A N 1
ATOM 2523 C CA . TYR A 1 321 ? -20.670 -6.838 14.393 1.00 97.38 321 TYR A CA 1
ATOM 2524 C C . TYR A 1 321 ? -21.835 -6.857 13.400 1.00 97.38 321 TYR A C 1
ATOM 2526 O O . TYR A 1 321 ? -22.029 -7.830 12.676 1.00 97.38 321 TYR A O 1
ATOM 2534 N N . ARG A 1 322 ? -22.665 -5.810 13.393 1.00 96.75 322 ARG A N 1
ATOM 2535 C CA . ARG A 1 322 ? -23.781 -5.704 12.446 1.00 96.75 322 ARG A CA 1
ATOM 2536 C C . ARG A 1 322 ? -23.275 -5.534 11.016 1.00 96.75 322 ARG A C 1
ATOM 2538 O O . ARG A 1 322 ? -23.920 -6.046 10.104 1.00 96.75 322 ARG A O 1
ATOM 2545 N N . ASP A 1 323 ? -22.163 -4.833 10.867 1.00 94.50 323 ASP A N 1
ATOM 2546 C CA . ASP A 1 323 ? -21.530 -4.513 9.594 1.00 94.50 323 ASP A CA 1
ATOM 2547 C C . ASP A 1 323 ? -20.656 -5.693 9.105 1.00 94.50 323 ASP A C 1
ATOM 2549 O O . ASP A 1 323 ? -20.288 -5.758 7.939 1.00 94.50 323 ASP A O 1
ATOM 2553 N N . GLY A 1 324 ? -20.438 -6.699 9.963 1.00 95.88 324 GLY A N 1
ATOM 2554 C CA . GLY A 1 324 ? -19.761 -7.954 9.633 1.00 95.88 324 GLY A CA 1
ATOM 2555 C C . GLY A 1 324 ? -18.246 -7.925 9.830 1.00 95.88 324 GLY A C 1
ATOM 2556 O O . GLY A 1 324 ? -17.607 -8.947 9.618 1.00 95.88 324 GLY A O 1
ATOM 2557 N N . THR A 1 325 ? -17.694 -6.796 10.278 1.00 95.44 325 THR A N 1
ATOM 2558 C CA . THR A 1 325 ? -16.259 -6.582 10.511 1.00 95.44 325 THR A CA 1
ATOM 2559 C C . THR A 1 325 ? -15.701 -7.473 11.620 1.00 95.44 325 THR A C 1
ATOM 2561 O O . THR A 1 325 ? -14.588 -7.965 11.516 1.00 95.44 325 THR A O 1
ATOM 2564 N N . VAL A 1 326 ? -16.469 -7.695 12.691 1.00 97.12 326 VAL A N 1
ATOM 2565 C CA . VAL A 1 326 ? -16.058 -8.553 13.816 1.00 97.12 326 VAL A CA 1
ATOM 2566 C C . VAL A 1 326 ? -17.149 -9.553 14.155 1.00 97.12 326 VAL A C 1
ATOM 2568 O O . VAL A 1 326 ? -18.337 -9.308 13.913 1.00 97.12 326 VAL A O 1
ATOM 2571 N N . ASP A 1 327 ? -16.787 -10.671 14.776 1.00 97.94 327 ASP A N 1
ATOM 2572 C CA . ASP A 1 327 ? -17.776 -11.656 15.185 1.00 97.94 327 ASP A CA 1
ATOM 2573 C C . ASP A 1 327 ? -18.398 -11.331 16.560 1.00 97.94 327 ASP A C 1
ATOM 2575 O O . ASP A 1 327 ? -18.013 -10.418 17.295 1.00 97.94 327 ASP A O 1
ATOM 2579 N N . TYR A 1 328 ? -19.432 -12.079 16.945 1.00 97.50 328 TYR A N 1
ATOM 2580 C CA . TYR A 1 328 ? -20.107 -11.826 18.221 1.00 97.50 328 TYR A CA 1
ATOM 2581 C C . TYR A 1 328 ? -19.247 -12.173 19.454 1.00 97.50 328 TYR A C 1
ATOM 2583 O O . TYR A 1 328 ? -19.525 -11.710 20.569 1.00 97.50 328 TYR A O 1
ATOM 2591 N N . SER A 1 329 ? -18.244 -13.035 19.294 1.00 98.00 329 SER A N 1
ATOM 2592 C CA . SER A 1 329 ? -17.279 -13.350 20.340 1.00 98.00 329 SER A CA 1
ATOM 2593 C C . SER A 1 329 ? -16.315 -12.180 20.556 1.00 98.00 329 SER A C 1
ATOM 2595 O O . SER A 1 329 ? -16.152 -11.764 21.709 1.00 98.00 329 SER A O 1
ATOM 2597 N N . ASP A 1 330 ? -15.850 -11.541 19.483 1.00 98.12 330 ASP A N 1
ATOM 2598 C CA . ASP A 1 330 ? -15.027 -10.330 19.504 1.00 98.12 330 ASP A CA 1
ATOM 2599 C C . ASP A 1 330 ? -15.744 -9.187 20.213 1.00 98.12 330 ASP A C 1
ATOM 2601 O O . ASP A 1 330 ? -15.184 -8.562 21.113 1.00 98.12 330 ASP A O 1
ATOM 2605 N N . VAL A 1 331 ? -17.041 -8.990 19.946 1.00 97.94 331 VAL A N 1
ATOM 2606 C CA . VAL A 1 331 ? -17.867 -7.994 20.658 1.00 97.94 331 VAL A CA 1
ATOM 2607 C C . VAL A 1 331 ? -17.774 -8.149 22.175 1.00 97.94 331 VAL A C 1
ATOM 2609 O O . VAL A 1 331 ? -17.726 -7.163 22.918 1.00 97.94 331 VAL A O 1
ATOM 2612 N N . ARG A 1 332 ? -17.790 -9.386 22.679 1.00 97.88 332 ARG A N 1
ATOM 2613 C CA . ARG A 1 332 ? -17.709 -9.644 24.125 1.00 97.88 332 ARG A CA 1
ATOM 2614 C C . ARG A 1 332 ? -16.315 -9.354 24.656 1.00 97.88 332 ARG A C 1
ATOM 2616 O O . ARG A 1 332 ? -16.205 -8.818 25.765 1.00 97.88 332 ARG A O 1
ATOM 2623 N N . THR A 1 333 ? -15.292 -9.699 23.887 1.00 98.12 333 THR A N 1
ATOM 2624 C CA . THR A 1 333 ? -13.888 -9.491 24.230 1.00 98.12 333 THR A CA 1
ATOM 2625 C C . THR A 1 333 ? -13.555 -8.000 24.261 1.00 98.12 333 THR A C 1
ATOM 2627 O O . THR A 1 333 ? -13.159 -7.505 25.318 1.00 98.12 333 THR A O 1
ATOM 2630 N N . LEU A 1 334 ? -13.869 -7.259 23.192 1.00 97.94 334 LEU A N 1
ATOM 2631 C CA . LEU A 1 334 ? -13.704 -5.805 23.082 1.00 97.94 334 LEU A CA 1
ATOM 2632 C C . LEU A 1 334 ? -14.375 -5.071 24.246 1.00 97.94 334 LEU A C 1
ATOM 2634 O O . LEU A 1 334 ? -13.739 -4.308 24.971 1.00 97.94 334 LEU A O 1
ATOM 2638 N N . ARG A 1 335 ? -15.652 -5.370 24.520 1.00 97.31 335 ARG A N 1
ATOM 2639 C CA . ARG A 1 335 ? -16.380 -4.754 25.644 1.00 97.31 335 ARG A CA 1
ATOM 2640 C C . ARG A 1 335 ? -15.742 -5.072 26.994 1.00 97.31 335 ARG A C 1
ATOM 2642 O O . ARG A 1 335 ? -15.735 -4.221 27.881 1.00 97.31 335 ARG A O 1
ATOM 2649 N N . THR A 1 336 ? -15.261 -6.299 27.188 1.00 97.25 336 THR A N 1
ATOM 2650 C CA . THR A 1 336 ? -14.623 -6.705 28.448 1.00 97.25 336 THR A CA 1
ATOM 2651 C C . THR A 1 336 ? -13.302 -5.968 28.652 1.00 97.25 336 THR A C 1
ATOM 2653 O O . THR A 1 336 ? -13.081 -5.442 29.745 1.00 97.25 336 THR A O 1
ATOM 2656 N N . ALA A 1 337 ? -12.467 -5.882 27.614 1.00 97.50 337 ALA A N 1
ATOM 2657 C CA . ALA A 1 337 ? -11.211 -5.139 27.637 1.00 97.50 337 ALA A CA 1
ATOM 2658 C C . ALA A 1 337 ? -11.452 -3.651 27.935 1.00 97.50 337 ALA A C 1
ATOM 2660 O O . ALA A 1 337 ? -10.898 -3.126 28.902 1.00 97.50 337 ALA A O 1
ATOM 2661 N N . LEU A 1 338 ? -12.391 -3.022 27.224 1.00 96.50 338 LEU A N 1
ATOM 2662 C CA . LEU A 1 338 ? -12.789 -1.629 27.426 1.00 96.50 338 LEU A CA 1
ATOM 2663 C C . LEU A 1 338 ? -13.235 -1.354 28.874 1.00 96.50 338 LEU A C 1
ATOM 2665 O O . LEU A 1 338 ? -12.756 -0.428 29.528 1.00 96.50 338 LEU A O 1
ATOM 2669 N N . TYR A 1 339 ? -14.110 -2.193 29.444 1.00 95.69 339 TYR A N 1
ATOM 2670 C CA . TYR A 1 339 ? -14.516 -2.039 30.847 1.00 95.69 339 TYR A CA 1
ATOM 2671 C C . TYR A 1 339 ? -13.355 -2.201 31.834 1.00 95.69 339 TYR A C 1
ATOM 2673 O O . TYR A 1 339 ? -13.349 -1.532 32.873 1.00 95.69 339 TYR A O 1
ATOM 2681 N N . ASN A 1 340 ? -12.406 -3.097 31.558 1.00 96.12 340 ASN A N 1
ATOM 2682 C CA . ASN A 1 340 ? -11.235 -3.288 32.409 1.00 96.12 340 ASN A CA 1
ATOM 2683 C C . ASN A 1 340 ? -10.315 -2.063 32.365 1.00 96.12 340 ASN A C 1
ATOM 2685 O O . ASN A 1 340 ? -9.908 -1.600 33.431 1.00 96.12 340 ASN A O 1
ATOM 2689 N N . ALA A 1 341 ? -10.105 -1.478 31.185 1.00 95.69 341 ALA A N 1
ATOM 2690 C CA . ALA A 1 341 ? -9.316 -0.263 30.998 1.00 95.69 341 ALA A CA 1
ATOM 2691 C C . ALA A 1 341 ? -9.894 0.949 31.756 1.00 95.69 341 ALA A C 1
ATOM 2693 O O . ALA A 1 341 ? -9.177 1.690 32.432 1.00 95.69 341 ALA A O 1
ATOM 2694 N N . TYR A 1 342 ? -11.220 1.119 31.763 1.00 94.19 342 TYR A N 1
ATOM 2695 C CA . TYR A 1 342 ? -11.863 2.163 32.573 1.00 94.19 342 TYR A CA 1
ATOM 2696 C C . TYR A 1 342 ? -11.783 1.900 34.084 1.00 94.19 342 TYR A C 1
ATOM 2698 O O . TYR A 1 342 ? -11.651 2.833 34.883 1.00 94.19 342 TYR A O 1
ATOM 2706 N N . ARG A 1 343 ? -11.878 0.631 34.504 1.00 94.38 343 ARG A N 1
ATOM 2707 C CA . ARG A 1 343 ? -11.803 0.244 35.923 1.00 94.38 343 ARG A CA 1
ATOM 2708 C C . ARG A 1 343 ? -10.400 0.385 36.499 1.00 94.38 343 ARG A C 1
ATOM 2710 O O . ARG A 1 343 ? -10.289 0.711 37.681 1.00 94.38 343 ARG A O 1
ATOM 2717 N N . SER A 1 344 ? -9.366 0.135 35.702 1.00 94.31 344 SER A N 1
ATOM 2718 C CA . SER A 1 344 ? -7.971 0.345 36.098 1.00 94.31 344 SER A CA 1
ATOM 2719 C C . SER A 1 344 ? -7.599 1.827 36.154 1.00 94.31 344 SER A C 1
ATOM 2721 O O . SER A 1 344 ? -6.696 2.200 36.897 1.00 94.31 344 SER A O 1
ATOM 2723 N N . GLY A 1 345 ? -8.333 2.671 35.422 1.00 90.12 345 GLY A N 1
ATOM 2724 C CA . GLY A 1 345 ? -8.013 4.083 35.246 1.00 90.12 345 GLY A CA 1
ATOM 2725 C C . GLY A 1 345 ? -7.032 4.344 34.103 1.00 90.12 345 GLY A C 1
ATOM 2726 O O . GLY A 1 345 ? -6.536 5.457 34.019 1.00 90.12 345 GLY A O 1
ATOM 2727 N N . ALA A 1 346 ? -6.771 3.356 33.239 1.00 87.44 346 ALA A N 1
ATOM 2728 C CA . ALA A 1 346 ? -5.922 3.519 32.057 1.00 87.44 346 ALA A CA 1
ATOM 2729 C C . ALA A 1 346 ? -6.531 4.474 31.011 1.00 87.44 346 ALA A C 1
ATOM 2731 O O . ALA A 1 346 ? -5.793 5.094 30.260 1.00 87.44 346 ALA A O 1
ATOM 2732 N N . MET A 1 347 ? -7.861 4.615 31.000 1.00 85.38 347 MET A N 1
ATOM 2733 C CA . MET A 1 347 ? -8.623 5.490 30.090 1.00 85.38 347 MET A CA 1
ATOM 2734 C C . MET A 1 347 ? -9.121 6.780 30.778 1.00 85.38 347 MET A C 1
ATOM 2736 O O . MET A 1 347 ? -10.214 7.257 30.476 1.00 85.38 347 MET A O 1
ATOM 2740 N N . ARG A 1 348 ? -8.421 7.284 31.807 1.00 76.75 348 ARG A N 1
ATOM 2741 C CA . ARG A 1 348 ? -8.853 8.452 32.605 1.00 76.75 348 ARG A CA 1
ATOM 2742 C C . ARG A 1 348 ? -7.968 9.673 32.468 1.00 76.75 348 ARG A C 1
ATOM 2744 O O . ARG A 1 348 ? -6.735 9.491 32.427 1.00 76.75 348 ARG A O 1
#

Organism: NCBI:txid431675

Foldseek 3Di:
DDDDDDDDDDPPPPPPPPPPPPPPQQKWKKKWKWFFDDKDKDWDDDPDDFDFPPVVQFTMKMKMWIFRQVLQWQDQPPPPDNFRKGWDWDQDLVRGRTDWIFMFGQGPVGDGDDGPRDDRIDPSPPPQFRTQIFTRRQGPPPDPPPDDPGDKGKRKGWGWDPADDPDPDTDAPDLVGKTKTKIWIKIWDQPDPQDDQWDDPNTGTDGDWAAAFPQTKMWTWIKMWIGNPVDIIIMIMITIIGTTTMAIDRQPLPDHPVQAPAPHAPDWDAAADQPFGLRHIQHAAPRSHTLNSQQVVVVPDFDDDPQADGPSNLCSLVVCCVSVVDDPVSNVSSNVSRRVCSVVVSND